Protein AF-A0A9N9HSV4-F1 (afdb_monomer)

Structure (mmCIF, N/CA/C/O backbone):
data_AF-A0A9N9HSV4-F1
#
_entry.id   AF-A0A9N9HSV4-F1
#
loop_
_atom_site.group_PDB
_atom_site.id
_atom_site.type_symbol
_atom_site.label_atom_id
_atom_site.label_alt_id
_atom_site.label_comp_id
_atom_site.label_asym_id
_atom_site.label_entity_id
_atom_site.label_seq_id
_atom_site.pdbx_PDB_ins_code
_atom_site.Cartn_x
_atom_site.Cartn_y
_atom_site.Cartn_z
_atom_site.occupancy
_atom_site.B_iso_or_equiv
_atom_site.auth_seq_id
_atom_site.auth_comp_id
_atom_site.auth_asym_id
_atom_site.auth_atom_id
_atom_site.pdbx_PDB_model_num
ATOM 1 N N . ASN A 1 1 ? 30.255 -18.598 -38.581 1.00 36.28 1 ASN A N 1
ATOM 2 C CA . ASN A 1 1 ? 29.511 -19.872 -38.650 1.00 36.28 1 ASN A CA 1
ATOM 3 C C . ASN A 1 1 ? 29.080 -20.281 -37.258 1.00 36.28 1 ASN A C 1
ATOM 5 O O . ASN A 1 1 ? 29.878 -20.887 -36.567 1.00 36.28 1 ASN A O 1
ATOM 9 N N . LEU A 1 2 ? 27.873 -19.887 -36.845 1.00 27.73 2 LEU A N 1
ATOM 10 C CA . LEU A 1 2 ? 27.125 -20.436 -35.705 1.00 27.73 2 LEU A CA 1
ATOM 11 C C . LEU A 1 2 ? 25.694 -19.880 -35.814 1.00 27.73 2 LEU A C 1
ATOM 13 O O . LEU A 1 2 ? 25.346 -18.875 -35.204 1.00 27.73 2 LEU A O 1
ATOM 17 N N . ALA A 1 3 ? 24.902 -20.487 -36.699 1.00 29.27 3 ALA A N 1
ATOM 18 C CA . ALA A 1 3 ? 23.469 -20.244 -36.802 1.00 29.27 3 ALA A CA 1
ATOM 19 C C . ALA A 1 3 ? 22.765 -21.139 -35.774 1.00 29.27 3 ALA A C 1
ATOM 21 O O . ALA A 1 3 ? 22.796 -22.364 -35.896 1.00 29.27 3 ALA A O 1
ATOM 22 N N . ILE A 1 4 ? 22.164 -20.542 -34.744 1.00 35.28 4 ILE A N 1
ATOM 23 C CA . ILE A 1 4 ? 21.313 -21.263 -33.792 1.00 35.28 4 ILE A CA 1
ATOM 24 C C . ILE A 1 4 ? 19.879 -21.184 -34.316 1.00 35.28 4 ILE A C 1
ATOM 26 O O . ILE A 1 4 ? 19.276 -20.118 -34.392 1.00 35.28 4 ILE A O 1
ATOM 30 N N . LYS A 1 5 ? 19.367 -22.344 -34.726 1.00 31.30 5 LYS A N 1
ATOM 31 C CA . LYS A 1 5 ? 18.050 -22.556 -35.327 1.00 31.30 5 LYS A CA 1
ATOM 32 C C . LYS A 1 5 ? 17.023 -22.730 -34.201 1.00 31.30 5 LYS A C 1
ATOM 34 O O . LYS A 1 5 ? 16.968 -23.795 -33.596 1.00 31.30 5 LYS A O 1
ATOM 39 N N . PHE A 1 6 ? 16.220 -21.708 -33.906 1.00 29.73 6 PHE A N 1
ATOM 40 C CA . PHE A 1 6 ? 15.050 -21.852 -33.030 1.00 29.73 6 PHE A CA 1
ATOM 41 C C . PHE A 1 6 ? 13.797 -22.069 -33.882 1.00 29.73 6 PHE A C 1
ATOM 43 O O . PHE A 1 6 ? 13.457 -21.239 -34.720 1.00 29.73 6 PHE A O 1
ATOM 50 N N . LYS A 1 7 ? 13.119 -23.203 -33.677 1.00 29.72 7 LYS A N 1
ATOM 51 C CA . LYS A 1 7 ? 11.828 -23.532 -34.296 1.00 29.72 7 LYS A CA 1
ATOM 52 C C . LYS A 1 7 ? 10.741 -23.340 -33.236 1.00 29.72 7 LYS A C 1
ATOM 54 O O . LYS A 1 7 ? 10.729 -24.071 -32.250 1.00 29.72 7 LYS A O 1
ATOM 59 N N . LEU A 1 8 ? 9.870 -22.347 -33.412 1.00 32.31 8 LEU A N 1
ATOM 60 C CA . LEU A 1 8 ? 8.668 -22.176 -32.587 1.00 32.31 8 LEU A CA 1
ATOM 61 C C . LEU A 1 8 ? 7.541 -23.088 -33.114 1.00 32.31 8 LEU A C 1
ATOM 63 O O . LEU A 1 8 ? 7.430 -23.233 -34.334 1.00 32.31 8 LEU A O 1
ATOM 67 N N . PRO A 1 9 ? 6.705 -23.695 -32.248 1.00 34.84 9 PRO A N 1
ATOM 68 C CA . PRO A 1 9 ? 5.622 -24.574 -32.666 1.00 34.84 9 PRO A CA 1
ATOM 69 C C . PRO A 1 9 ? 4.270 -23.880 -32.477 1.00 34.84 9 PRO A C 1
ATOM 71 O O . PRO A 1 9 ? 3.672 -24.024 -31.422 1.00 34.84 9 PRO A O 1
ATOM 74 N N . PHE A 1 10 ? 3.772 -23.142 -33.467 1.00 33.44 10 PHE A N 1
ATOM 75 C CA . PHE A 1 10 ? 2.358 -22.748 -33.489 1.00 33.44 10 PHE A CA 1
ATOM 76 C C . PHE A 1 10 ? 1.866 -22.650 -34.933 1.00 33.44 10 PHE A C 1
ATOM 78 O O . PHE A 1 10 ? 2.214 -21.725 -35.662 1.00 33.44 10 PHE A O 1
ATOM 85 N N . GLU A 1 11 ? 1.069 -23.638 -35.341 1.00 35.41 11 GLU A N 1
ATOM 86 C CA . GLU A 1 11 ? 0.220 -23.558 -36.527 1.00 35.41 11 GLU A CA 1
ATOM 87 C C . GLU A 1 11 ? -0.947 -22.616 -36.208 1.00 35.41 11 GLU A C 1
ATOM 89 O O . GLU A 1 11 ? -1.765 -22.905 -35.334 1.00 35.41 11 GLU A O 1
ATOM 94 N N . ILE A 1 12 ? -1.018 -21.477 -36.897 1.00 34.75 12 ILE A N 1
ATOM 95 C CA . ILE A 1 12 ? -2.226 -20.651 -36.937 1.00 34.75 12 ILE A CA 1
ATOM 96 C C . ILE A 1 12 ? -2.855 -20.881 -38.306 1.00 34.75 12 ILE A C 1
ATOM 98 O O . ILE A 1 12 ? -2.276 -20.555 -39.339 1.00 34.75 12 ILE A O 1
ATOM 102 N N . SER A 1 13 ? -4.032 -21.500 -38.277 1.00 29.88 13 SER A N 1
ATOM 103 C CA . SER A 1 13 ? -4.898 -21.757 -39.421 1.00 29.88 13 SER A CA 1
ATOM 104 C C . SER A 1 13 ? -5.264 -20.438 -40.111 1.00 29.88 13 SER A C 1
ATOM 106 O O . SER A 1 13 ? -5.863 -19.551 -39.503 1.00 29.88 13 SER A O 1
ATOM 108 N N . THR A 1 14 ? -4.870 -20.301 -41.375 1.00 31.25 14 THR A N 1
ATOM 109 C CA . THR A 1 14 ? -5.247 -19.192 -42.254 1.00 31.25 14 THR A CA 1
ATOM 110 C C . THR A 1 14 ? -6.576 -19.514 -42.927 1.00 31.25 14 THR A C 1
ATOM 112 O O . THR A 1 14 ? -6.616 -20.391 -43.788 1.00 31.25 14 THR A O 1
ATOM 115 N N . ASN A 1 15 ? -7.635 -18.784 -42.577 1.00 29.52 15 ASN A N 1
ATOM 116 C CA . ASN A 1 15 ? -8.815 -18.674 -43.427 1.00 29.52 15 ASN A CA 1
ATOM 117 C C . ASN A 1 15 ? -8.926 -17.251 -43.983 1.00 29.52 15 ASN A C 1
ATOM 119 O O . ASN A 1 15 ? -9.013 -16.286 -43.226 1.00 29.52 15 ASN A O 1
ATOM 123 N N . ASP A 1 16 ? -8.986 -17.231 -45.313 1.00 31.11 16 ASP A N 1
ATOM 124 C CA . ASP A 1 16 ? -9.652 -16.281 -46.203 1.00 31.11 16 ASP A CA 1
ATOM 125 C C . ASP A 1 16 ? -9.020 -14.903 -46.441 1.00 31.11 16 ASP A C 1
ATOM 127 O O . ASP A 1 16 ? -9.210 -13.978 -45.662 1.00 31.11 16 ASP A O 1
ATOM 131 N N . PHE A 1 17 ? -8.326 -14.779 -47.580 1.00 30.55 17 PHE A N 1
ATOM 132 C CA . PHE A 1 17 ? -8.530 -13.726 -48.588 1.00 30.55 17 PHE A CA 1
ATOM 133 C C . PHE A 1 17 ? -7.888 -14.185 -49.919 1.00 30.55 17 PHE A C 1
ATOM 135 O O . PHE A 1 17 ? -6.664 -14.283 -50.012 1.00 30.55 17 PHE A O 1
ATOM 142 N N . GLY A 1 18 ? -8.717 -14.494 -50.928 1.00 30.80 18 GLY A N 1
ATOM 143 C CA . GLY A 1 18 ? -8.326 -14.506 -52.352 1.00 30.80 18 GLY A CA 1
ATOM 144 C C . GLY A 1 18 ? -8.021 -13.078 -52.839 1.00 30.80 18 GLY A C 1
ATOM 145 O O . GLY A 1 18 ? -8.347 -12.114 -52.150 1.00 30.80 18 GLY A O 1
ATOM 146 N N . ASP A 1 19 ? -7.374 -12.817 -53.972 1.00 30.31 19 ASP A N 1
ATOM 147 C CA . ASP A 1 19 ? -7.111 -13.610 -55.172 1.00 30.31 19 ASP A CA 1
ATOM 148 C C . ASP A 1 19 ? -5.841 -13.088 -55.887 1.00 30.31 19 ASP A C 1
ATOM 150 O O . ASP A 1 19 ? -5.345 -11.999 -55.600 1.00 30.31 19 ASP A O 1
ATOM 154 N N . GLU A 1 20 ? -5.432 -13.868 -56.891 1.00 32.81 20 GLU A N 1
ATOM 155 C CA . GLU A 1 20 ? -4.638 -13.545 -58.091 1.00 32.81 20 GLU A CA 1
ATOM 156 C C . GLU A 1 20 ? -3.172 -14.017 -58.158 1.00 32.81 20 GLU A C 1
ATOM 158 O O . GLU A 1 20 ? -2.238 -13.505 -57.542 1.00 32.81 20 GLU A O 1
ATOM 163 N N . GLU A 1 21 ? -3.020 -15.041 -59.007 1.00 36.41 21 GLU A N 1
ATOM 164 C CA . GLU A 1 21 ? -1.808 -15.707 -59.458 1.00 36.41 21 GLU A CA 1
ATOM 165 C C . GLU A 1 21 ? -0.838 -14.774 -60.196 1.00 36.41 21 GLU A C 1
ATOM 167 O O . GLU A 1 21 ? -1.183 -14.121 -61.180 1.00 36.41 21 GLU A O 1
ATOM 172 N N . SER A 1 22 ? 0.447 -14.907 -59.872 1.00 33.50 22 SER A N 1
ATOM 173 C CA . SER A 1 22 ? 1.490 -14.853 -60.895 1.00 33.50 22 SER A CA 1
ATOM 174 C C . SER A 1 22 ? 2.563 -15.900 -60.593 1.00 33.50 22 SER A C 1
ATOM 176 O O . SER A 1 22 ? 3.349 -15.759 -59.658 1.00 33.50 22 SER A O 1
ATOM 178 N N . ASN A 1 23 ? 2.561 -16.969 -61.392 1.00 39.34 23 ASN A N 1
ATOM 179 C CA . ASN A 1 23 ? 3.499 -18.089 -61.347 1.00 39.34 23 ASN A CA 1
ATOM 180 C C . ASN A 1 23 ? 4.927 -17.669 -61.754 1.00 39.34 23 ASN A C 1
ATOM 182 O O . ASN A 1 23 ? 5.161 -17.280 -62.900 1.00 39.34 23 ASN A O 1
ATOM 186 N N . GLN A 1 24 ? 5.897 -17.848 -60.851 1.00 35.59 24 GLN A N 1
ATOM 187 C CA . GLN A 1 24 ? 7.339 -17.948 -61.135 1.00 35.59 24 GLN A CA 1
ATOM 188 C C . GLN A 1 24 ? 7.933 -19.064 -60.244 1.00 35.59 24 GLN A C 1
ATOM 190 O O . GLN A 1 24 ? 7.427 -19.299 -59.147 1.00 35.59 24 GLN A O 1
ATOM 195 N N . PRO A 1 25 ? 8.943 -19.812 -60.723 1.00 36.28 25 PRO A N 1
ATOM 196 C CA . PRO A 1 25 ? 9.223 -21.170 -60.265 1.00 36.28 25 PRO A CA 1
ATOM 197 C C . PRO A 1 25 ? 9.795 -21.232 -58.844 1.00 36.28 25 PRO A C 1
ATOM 199 O O . PRO A 1 25 ? 10.694 -20.478 -58.474 1.00 36.28 25 PRO A O 1
ATOM 202 N N . LEU A 1 26 ? 9.277 -22.206 -58.092 1.00 43.38 26 LEU A N 1
ATOM 203 C CA . LEU A 1 26 ? 9.690 -22.630 -56.758 1.00 43.38 26 LEU A CA 1
ATOM 204 C C . LEU A 1 26 ? 11.170 -23.071 -56.775 1.00 43.38 26 LEU A C 1
ATOM 206 O O . LEU A 1 26 ? 11.484 -24.233 -57.026 1.00 43.38 26 LEU A O 1
ATOM 210 N N . ASN A 1 27 ? 12.095 -22.142 -56.531 1.00 40.47 27 ASN A N 1
ATOM 211 C CA . ASN A 1 27 ? 13.480 -22.482 -56.223 1.00 40.47 27 ASN A CA 1
ATOM 212 C C . ASN A 1 27 ? 13.593 -22.762 -54.724 1.00 40.47 27 ASN A C 1
ATOM 214 O O . ASN A 1 27 ? 13.460 -21.880 -53.881 1.00 40.47 27 ASN A O 1
ATOM 218 N N . SER A 1 28 ? 13.827 -24.034 -54.428 1.00 48.16 28 SER A N 1
ATOM 219 C CA . SER A 1 28 ? 14.031 -24.620 -53.113 1.00 48.16 28 SER A CA 1
ATOM 220 C C . SER A 1 28 ? 15.205 -23.981 -52.364 1.00 48.16 28 SER A C 1
ATOM 222 O O . SER A 1 28 ? 16.353 -24.363 -52.585 1.00 48.16 28 SER A O 1
ATOM 224 N N . SER A 1 29 ? 14.885 -23.069 -51.452 1.00 44.41 29 SER A N 1
ATOM 225 C CA . SER A 1 29 ? 15.657 -22.740 -50.251 1.00 44.41 29 SER A CA 1
ATOM 226 C C . SER A 1 29 ? 14.685 -22.105 -49.257 1.00 44.41 29 SER A C 1
ATOM 228 O O . SER A 1 29 ? 14.631 -20.885 -49.138 1.00 44.41 29 SER A O 1
ATOM 230 N N . ASP A 1 30 ? 13.884 -22.931 -48.573 1.00 46.97 30 ASP A N 1
ATOM 231 C CA . ASP A 1 30 ? 13.048 -22.515 -47.435 1.00 46.97 30 ASP A CA 1
AT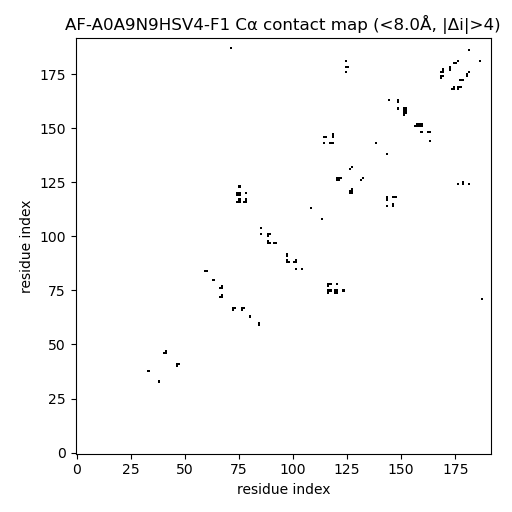OM 232 C C . ASP A 1 30 ? 13.939 -22.137 -46.241 1.00 46.97 30 ASP A C 1
ATOM 234 O O . ASP A 1 30 ? 14.000 -22.801 -45.201 1.00 46.97 30 ASP A O 1
ATOM 238 N N . GLU A 1 31 ? 14.687 -21.055 -46.390 1.00 58.09 31 GLU A N 1
ATOM 239 C CA . GLU A 1 31 ? 15.157 -20.295 -45.255 1.00 58.09 31 GLU A CA 1
ATOM 240 C C . GLU A 1 31 ? 13.996 -19.392 -44.846 1.00 58.09 31 GLU A C 1
ATOM 242 O O . GLU A 1 31 ? 13.671 -18.413 -45.514 1.00 58.09 31 GLU A O 1
ATOM 247 N N . LEU A 1 32 ? 13.331 -19.776 -43.753 1.00 61.22 32 LEU A N 1
ATOM 248 C CA . LEU A 1 32 ? 12.367 -18.950 -43.027 1.00 61.22 32 LEU A CA 1
ATOM 249 C C . LEU A 1 32 ? 13.073 -17.678 -42.540 1.00 61.22 32 LEU A C 1
ATOM 251 O O . LEU A 1 32 ? 13.504 -17.580 -41.389 1.00 61.22 32 LEU A O 1
ATOM 255 N N . TYR A 1 33 ? 13.241 -16.715 -43.437 1.00 63.41 33 TYR A N 1
ATOM 256 C CA . TYR A 1 33 ? 13.749 -15.403 -43.097 1.00 63.41 33 TYR A CA 1
ATOM 257 C C . TYR A 1 33 ? 12.640 -14.628 -42.400 1.00 63.41 33 TYR A C 1
ATOM 259 O O . TYR A 1 33 ? 11.528 -14.495 -42.912 1.00 63.4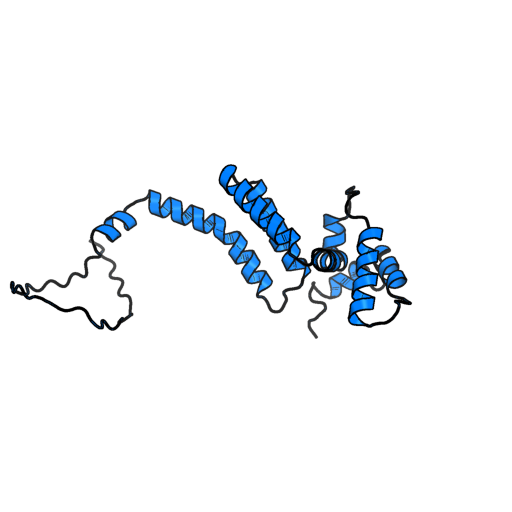1 33 TYR A O 1
ATOM 267 N N . LEU A 1 34 ? 12.953 -14.106 -41.214 1.00 69.12 34 LEU A N 1
ATOM 268 C CA . LEU A 1 34 ? 12.090 -13.128 -40.572 1.00 69.12 34 LEU A CA 1
ATOM 269 C C . LEU A 1 34 ? 11.870 -11.946 -41.534 1.00 69.12 34 LEU A C 1
ATOM 271 O O . LEU A 1 34 ? 12.834 -11.498 -42.168 1.00 69.12 34 LEU A O 1
ATOM 275 N N . PRO A 1 35 ? 10.631 -11.427 -41.639 1.00 83.31 35 PRO A N 1
ATOM 276 C CA . PRO A 1 35 ? 10.332 -10.241 -42.432 1.00 83.31 35 PRO A CA 1
ATOM 277 C C . PRO A 1 35 ? 11.345 -9.126 -42.155 1.00 83.31 35 PRO A C 1
ATOM 279 O O . PRO A 1 35 ? 11.607 -8.819 -40.992 1.00 83.31 35 PRO A O 1
ATOM 282 N N . GLN A 1 36 ? 11.890 -8.501 -43.207 1.00 74.25 36 GLN A N 1
ATOM 283 C CA . GLN A 1 36 ? 12.980 -7.510 -43.108 1.00 74.25 36 GLN A CA 1
ATOM 284 C C . GLN A 1 36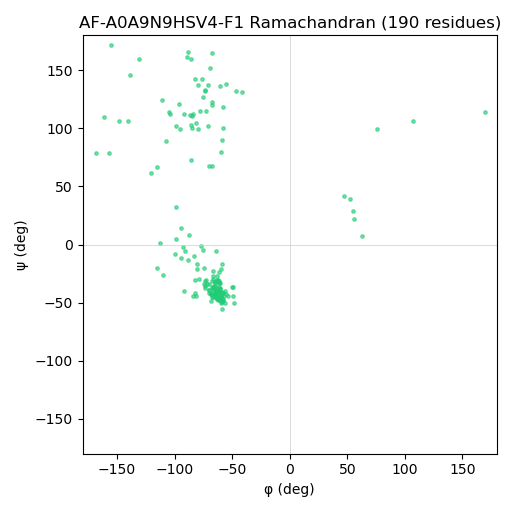 ? 12.720 -6.417 -42.063 1.00 74.25 36 GLN A C 1
ATOM 286 O O . GLN A 1 36 ? 13.637 -6.011 -41.354 1.00 74.25 36 GLN A O 1
ATOM 291 N N . LEU A 1 37 ? 11.465 -5.983 -41.924 1.00 76.62 37 LEU A N 1
ATOM 292 C CA . LEU A 1 37 ? 11.043 -5.008 -40.921 1.00 76.62 37 LEU A CA 1
ATOM 293 C C . LEU A 1 37 ? 11.321 -5.483 -39.482 1.00 76.62 37 LEU A C 1
ATOM 295 O O . LEU A 1 37 ? 11.826 -4.720 -38.662 1.00 76.62 37 LEU A O 1
ATOM 299 N N . ILE A 1 38 ? 11.033 -6.751 -39.177 1.00 80.69 38 ILE A N 1
ATOM 300 C CA . ILE A 1 38 ? 11.258 -7.331 -37.848 1.00 80.69 38 ILE A CA 1
ATOM 301 C C . ILE A 1 38 ? 12.758 -7.482 -37.597 1.00 80.69 38 ILE A C 1
ATOM 303 O O . ILE A 1 38 ? 13.233 -7.178 -36.507 1.00 80.69 38 ILE A O 1
ATOM 307 N N . THR A 1 39 ? 13.526 -7.869 -38.613 1.00 78.50 39 THR A N 1
ATOM 308 C CA . THR A 1 39 ? 14.986 -7.986 -38.517 1.00 78.50 39 THR A CA 1
ATOM 309 C C . THR A 1 39 ? 15.639 -6.637 -38.201 1.00 78.50 39 THR A C 1
ATOM 311 O O . THR A 1 39 ? 16.528 -6.574 -37.357 1.00 78.50 39 THR A O 1
ATOM 314 N N . VAL A 1 40 ? 15.156 -5.543 -38.800 1.00 82.25 40 VAL A N 1
ATOM 315 C CA . VAL A 1 40 ? 15.622 -4.175 -38.501 1.00 82.25 40 VAL A CA 1
ATOM 316 C C . VAL A 1 40 ? 15.300 -3.767 -37.059 1.00 82.25 40 VAL A C 1
ATOM 318 O O . VAL A 1 40 ? 16.149 -3.178 -36.393 1.00 82.25 40 VAL A O 1
ATOM 321 N N . ILE A 1 41 ? 14.114 -4.109 -36.548 1.00 81.88 41 ILE A N 1
ATOM 322 C CA . ILE A 1 41 ? 13.727 -3.828 -35.154 1.00 81.88 41 ILE A CA 1
ATOM 323 C C . ILE A 1 41 ? 14.585 -4.639 -34.173 1.00 81.88 41 ILE A C 1
ATOM 325 O O . ILE A 1 41 ? 15.090 -4.086 -33.200 1.00 81.88 41 ILE A O 1
ATOM 329 N N . LEU A 1 42 ? 14.798 -5.931 -34.440 1.00 83.38 42 LEU A N 1
ATOM 330 C CA . LEU A 1 42 ? 15.586 -6.814 -33.573 1.00 83.38 42 LEU A CA 1
ATOM 331 C C . LEU A 1 42 ? 17.071 -6.436 -33.528 1.00 83.38 42 LEU A C 1
ATOM 333 O O . LEU A 1 42 ? 17.724 -6.659 -32.510 1.00 83.38 42 LEU A O 1
ATOM 337 N N . LEU A 1 43 ? 17.605 -5.863 -34.607 1.00 86.19 43 LEU A N 1
ATOM 338 C CA . LEU A 1 43 ? 18.980 -5.362 -34.662 1.00 86.19 43 LEU A CA 1
ATOM 339 C C . LEU A 1 43 ? 19.128 -3.953 -34.066 1.00 86.19 43 LEU A C 1
ATOM 341 O O . LEU A 1 43 ? 20.252 -3.490 -33.872 1.00 86.19 43 LEU A O 1
ATOM 345 N N . ASN A 1 44 ? 18.025 -3.266 -33.757 1.00 90.44 44 ASN A N 1
ATOM 346 C CA . ASN A 1 44 ? 18.057 -1.939 -33.160 1.00 90.44 44 ASN A CA 1
ATOM 347 C C . ASN A 1 44 ? 18.366 -2.031 -31.655 1.00 90.44 44 ASN A C 1
ATOM 349 O O . ASN A 1 44 ? 17.577 -2.536 -30.858 1.00 90.44 44 ASN A O 1
ATOM 353 N N . HIS A 1 45 ? 19.516 -1.499 -31.247 1.00 88.88 45 HIS A N 1
ATOM 354 C CA . HIS A 1 45 ? 19.926 -1.478 -29.843 1.00 88.88 45 HIS A CA 1
ATOM 355 C C . HIS A 1 45 ? 19.016 -0.596 -28.964 1.00 88.88 45 HIS A C 1
ATOM 357 O O . HIS A 1 45 ? 18.721 -0.960 -27.824 1.00 88.88 45 HIS A O 1
ATOM 363 N N . ASP A 1 46 ? 18.519 0.526 -29.489 1.00 90.94 46 ASP A N 1
ATOM 364 C CA . ASP A 1 46 ? 17.641 1.440 -28.747 1.00 90.94 46 ASP A CA 1
ATOM 365 C C . ASP A 1 46 ? 16.280 0.804 -28.453 1.00 90.94 46 ASP A C 1
ATOM 367 O O . ASP A 1 46 ? 15.686 1.052 -27.403 1.00 90.94 46 ASP A O 1
ATOM 371 N N . PHE A 1 47 ? 15.806 -0.077 -29.340 1.00 89.12 47 PHE A N 1
ATOM 372 C CA . PHE A 1 47 ? 14.603 -0.873 -29.098 1.00 89.12 47 PHE A CA 1
ATOM 373 C C . PHE A 1 47 ? 14.758 -1.745 -27.843 1.00 89.12 47 PHE A C 1
ATOM 375 O O . PHE A 1 47 ? 13.914 -1.699 -26.946 1.00 89.12 47 PHE A O 1
ATOM 382 N N . TRP A 1 48 ? 15.870 -2.475 -27.724 1.00 91.19 48 TRP A N 1
ATOM 383 C CA . TRP A 1 48 ? 16.141 -3.306 -26.549 1.00 91.19 48 TRP A CA 1
ATOM 384 C C . TRP A 1 48 ? 16.365 -2.484 -25.280 1.00 91.19 48 TRP A C 1
ATOM 386 O O . TRP A 1 48 ? 15.893 -2.875 -24.214 1.00 91.19 48 TRP A O 1
ATOM 396 N N . GLN A 1 49 ? 17.015 -1.321 -25.379 1.00 90.56 49 GLN A N 1
ATOM 397 C CA . GLN A 1 49 ? 17.145 -0.393 -24.251 1.00 90.56 49 GLN A CA 1
ATOM 398 C C . GLN A 1 49 ? 15.775 0.085 -23.754 1.00 90.56 49 GLN A C 1
ATOM 400 O O . GLN A 1 49 ? 15.521 0.094 -22.548 1.00 90.56 49 GLN A O 1
ATOM 405 N N . SER A 1 50 ? 14.863 0.415 -24.670 1.00 89.00 50 SER A N 1
ATOM 406 C CA . SER A 1 50 ? 13.481 0.769 -24.334 1.00 89.00 50 SER A CA 1
ATOM 407 C C . SER A 1 50 ? 12.729 -0.388 -23.668 1.00 89.00 50 SER A C 1
ATOM 409 O O . SER A 1 50 ? 12.046 -0.166 -22.668 1.00 89.00 50 SER A O 1
ATOM 411 N N . ILE A 1 51 ? 12.904 -1.629 -24.142 1.00 90.69 51 ILE A N 1
ATOM 412 C CA . ILE A 1 51 ? 12.329 -2.822 -23.491 1.00 90.69 51 ILE A CA 1
ATOM 413 C C . ILE A 1 51 ? 12.881 -3.004 -22.076 1.00 90.69 51 ILE A C 1
ATOM 415 O O . ILE A 1 51 ? 12.113 -3.258 -21.152 1.00 90.69 51 ILE A O 1
ATOM 419 N N . MET A 1 52 ? 14.190 -2.850 -21.878 1.00 89.62 52 MET A N 1
ATOM 420 C CA . MET A 1 52 ? 14.803 -3.003 -20.555 1.00 89.62 52 MET A CA 1
ATOM 421 C C . MET A 1 52 ? 14.310 -1.939 -19.571 1.00 89.62 52 MET A C 1
ATOM 423 O O . MET A 1 52 ? 14.020 -2.257 -18.415 1.00 89.62 52 MET A O 1
ATOM 427 N N . ARG A 1 53 ? 14.137 -0.695 -20.035 1.00 88.44 53 ARG A N 1
ATOM 428 C CA . ARG A 1 53 ? 13.515 0.377 -19.242 1.00 88.44 53 ARG A CA 1
ATOM 429 C C . ARG A 1 53 ? 12.076 0.024 -18.875 1.00 88.44 53 ARG A C 1
ATOM 431 O O . ARG A 1 53 ? 11.720 0.106 -17.701 1.00 88.44 53 ARG A O 1
ATOM 438 N N . LEU A 1 54 ? 11.280 -0.447 -19.835 1.00 90.31 54 LEU A N 1
ATOM 439 C CA . LEU A 1 54 ? 9.906 -0.879 -19.579 1.00 90.31 54 LEU A CA 1
ATOM 440 C C . LEU A 1 54 ? 9.850 -2.034 -18.571 1.00 90.31 54 LEU A C 1
ATOM 442 O O . LEU A 1 54 ? 9.048 -1.999 -17.643 1.00 90.31 54 LEU A O 1
ATOM 446 N N . HIS A 1 55 ? 10.726 -3.030 -18.708 1.00 90.50 55 HIS A N 1
ATOM 447 C CA . HIS A 1 55 ? 10.826 -4.137 -17.762 1.00 90.50 55 HIS A CA 1
ATOM 448 C C . HIS A 1 55 ? 11.135 -3.638 -16.345 1.00 90.50 55 HIS A C 1
ATOM 450 O O . HIS A 1 55 ? 10.463 -4.038 -15.395 1.00 90.50 55 HIS A O 1
ATOM 456 N N . SER A 1 56 ? 12.103 -2.726 -16.198 1.00 89.00 56 SER A N 1
ATOM 457 C CA . SER A 1 56 ? 12.440 -2.149 -14.890 1.00 89.00 56 SER A CA 1
ATOM 458 C C . SER A 1 56 ? 11.267 -1.391 -14.259 1.00 89.00 56 SER A C 1
ATOM 460 O O . SER A 1 56 ? 11.075 -1.462 -13.048 1.00 89.00 56 SER A O 1
ATOM 462 N N . LEU A 1 57 ? 10.444 -0.742 -15.087 1.00 89.94 57 LEU A N 1
ATOM 463 C CA . LEU A 1 57 ? 9.255 -0.015 -14.658 1.00 89.94 57 LEU A CA 1
ATOM 464 C C . LEU A 1 57 ? 8.111 -0.956 -14.261 1.00 89.94 57 LEU A C 1
ATOM 466 O O . LEU A 1 57 ? 7.382 -0.666 -13.319 1.00 89.94 57 LEU A O 1
ATOM 470 N N . LEU A 1 58 ? 7.959 -2.090 -14.952 1.00 91.00 58 LEU A N 1
ATOM 471 C CA . LEU A 1 58 ? 6.910 -3.080 -14.686 1.00 91.00 58 LEU A CA 1
ATOM 472 C C . LEU A 1 58 ? 7.217 -3.989 -13.494 1.00 91.00 58 LEU A C 1
ATOM 474 O O . LEU A 1 58 ? 6.291 -4.438 -12.822 1.00 91.00 58 LEU A O 1
ATOM 478 N N . LEU A 1 59 ? 8.490 -4.252 -13.207 1.00 90.88 59 LEU A N 1
ATOM 479 C CA . LEU A 1 59 ? 8.917 -5.148 -12.132 1.00 90.88 59 LEU A CA 1
ATOM 480 C C . LEU A 1 59 ? 8.221 -4.892 -10.774 1.00 90.88 59 LEU A C 1
ATOM 482 O O . LEU A 1 59 ? 7.678 -5.844 -10.206 1.00 90.88 59 LEU A O 1
ATOM 486 N N . PRO A 1 60 ? 8.161 -3.653 -10.249 1.00 89.75 60 PRO A N 1
ATOM 487 C CA . PRO A 1 60 ? 7.456 -3.378 -8.996 1.00 89.75 60 PRO A CA 1
ATOM 488 C C . PRO A 1 60 ? 5.941 -3.627 -9.071 1.00 89.75 60 PRO A C 1
ATOM 490 O O . PRO A 1 60 ? 5.351 -4.056 -8.080 1.00 89.75 60 PRO A O 1
ATOM 493 N N . TYR A 1 61 ? 5.309 -3.436 -10.233 1.00 91.44 61 TYR A N 1
ATOM 494 C CA . TYR A 1 61 ? 3.897 -3.786 -10.423 1.00 91.44 61 TYR A CA 1
ATOM 495 C C . TYR A 1 61 ? 3.685 -5.293 -10.401 1.00 91.44 61 TYR A C 1
ATOM 497 O O . TYR A 1 61 ? 2.751 -5.762 -9.760 1.00 91.44 61 TYR A O 1
ATOM 505 N N . CYS A 1 62 ? 4.560 -6.058 -11.053 1.00 91.19 62 CYS A N 1
ATOM 506 C CA . CYS A 1 62 ? 4.514 -7.516 -11.004 1.00 91.19 62 CYS A CA 1
ATOM 507 C C . CYS A 1 62 ? 4.697 -8.025 -9.568 1.00 91.19 62 CYS A C 1
ATOM 509 O O . CYS A 1 62 ? 3.966 -8.912 -9.136 1.00 91.19 62 CYS A O 1
ATOM 511 N N . GLY A 1 63 ? 5.619 -7.430 -8.803 1.00 89.69 63 GLY A N 1
ATOM 512 C CA . GLY A 1 63 ? 5.810 -7.747 -7.386 1.00 89.69 63 GLY A CA 1
ATOM 513 C C . GLY A 1 63 ? 4.559 -7.472 -6.549 1.00 89.69 63 GLY A C 1
ATOM 514 O O . GLY A 1 63 ? 4.127 -8.336 -5.785 1.00 89.69 63 GLY A O 1
ATOM 515 N N . ALA A 1 64 ? 3.936 -6.306 -6.743 1.00 90.94 64 ALA A N 1
ATOM 516 C CA . ALA A 1 64 ? 2.667 -5.966 -6.108 1.00 90.94 64 ALA A CA 1
ATOM 517 C C . ALA A 1 64 ? 1.556 -6.957 -6.488 1.00 90.94 64 ALA A C 1
ATOM 519 O O . ALA A 1 64 ? 0.907 -7.509 -5.607 1.00 90.94 64 ALA A O 1
ATOM 520 N N . LEU A 1 65 ? 1.363 -7.230 -7.780 1.00 91.38 65 LEU A N 1
ATOM 521 C CA . LEU A 1 65 ? 0.334 -8.153 -8.263 1.00 91.38 65 LEU A CA 1
ATOM 522 C C . LEU A 1 65 ? 0.528 -9.564 -7.711 1.00 91.38 65 LEU A C 1
ATOM 524 O O . LEU A 1 65 ? -0.425 -10.128 -7.186 1.00 91.38 65 LEU A O 1
ATOM 528 N N . ASN A 1 66 ? 1.751 -10.095 -7.737 1.00 91.62 66 ASN A N 1
ATOM 529 C CA . ASN A 1 66 ? 2.051 -11.414 -7.180 1.00 91.62 66 ASN A CA 1
ATOM 530 C C . ASN A 1 66 ? 1.710 -11.492 -5.686 1.00 91.62 66 ASN A C 1
ATOM 532 O O . ASN A 1 66 ? 1.143 -12.486 -5.238 1.00 91.62 66 ASN A O 1
ATOM 536 N N . LYS A 1 67 ? 2.016 -10.441 -4.913 1.00 88.00 67 LYS A N 1
ATOM 537 C CA . LYS A 1 67 ? 1.679 -10.387 -3.483 1.00 88.00 67 LYS A CA 1
ATOM 538 C C . LYS A 1 67 ? 0.176 -10.236 -3.241 1.00 88.00 67 LYS A C 1
ATOM 540 O O . LYS A 1 67 ? -0.326 -10.755 -2.256 1.00 88.00 67 LYS A O 1
ATOM 545 N N . LEU A 1 68 ? -0.538 -9.521 -4.107 1.00 89.00 68 LEU A N 1
ATOM 546 C CA . LEU A 1 68 ? -1.986 -9.321 -3.986 1.00 89.00 68 LEU A CA 1
ATOM 547 C C . LEU A 1 68 ? -2.810 -10.506 -4.497 1.00 89.00 68 LEU A C 1
ATOM 549 O O . LEU A 1 68 ? -3.968 -10.642 -4.121 1.00 89.00 68 LEU A O 1
ATOM 553 N N . GLN A 1 69 ? -2.229 -11.343 -5.351 1.00 90.69 69 GLN A N 1
ATOM 554 C CA . GLN A 1 69 ? -2.850 -12.563 -5.863 1.00 90.69 69 GLN A CA 1
ATOM 555 C C . GLN A 1 69 ? -2.552 -13.793 -4.999 1.00 90.69 69 GLN A C 1
ATOM 557 O O . GLN A 1 69 ? -3.096 -14.861 -5.277 1.00 90.69 69 GLN A O 1
ATOM 562 N N . SER A 1 70 ? -1.703 -13.674 -3.973 1.00 88.50 70 SER A N 1
ATOM 563 C CA . SER A 1 70 ? -1.456 -14.784 -3.057 1.00 88.50 70 SER A CA 1
ATOM 564 C C . SER A 1 70 ? -2.683 -15.066 -2.187 1.00 88.50 70 SER A C 1
ATOM 566 O O . SER A 1 70 ? -3.472 -14.182 -1.863 1.00 88.50 70 SER A O 1
ATOM 568 N N . ASP A 1 71 ? -2.821 -16.313 -1.759 1.00 83.75 71 ASP A N 1
ATOM 569 C CA . ASP A 1 71 ? -3.820 -16.763 -0.782 1.00 83.75 71 ASP A CA 1
ATOM 570 C C . ASP A 1 71 ? -3.677 -16.083 0.592 1.00 83.75 71 ASP A C 1
ATOM 572 O O . ASP A 1 71 ? -4.642 -15.942 1.337 1.00 83.75 71 ASP A O 1
ATOM 576 N N . THR A 1 72 ? -2.475 -15.597 0.896 1.00 82.81 72 THR A N 1
ATOM 577 C CA . THR A 1 72 ? -2.131 -14.809 2.090 1.00 82.81 72 THR A CA 1
ATOM 578 C C . THR A 1 72 ? -2.340 -13.294 1.922 1.00 82.81 72 THR A C 1
ATOM 580 O O . THR A 1 72 ? -1.909 -12.501 2.766 1.00 82.81 72 THR A O 1
ATOM 583 N N . ALA A 1 73 ? -2.954 -12.843 0.823 1.00 84.25 73 ALA A N 1
ATOM 584 C CA . ALA A 1 73 ? -3.124 -11.421 0.544 1.00 84.25 73 ALA A CA 1
ATOM 585 C C . ALA A 1 73 ? -4.156 -10.763 1.479 1.00 84.25 73 ALA A C 1
ATOM 587 O O . ALA A 1 73 ? -5.367 -10.834 1.287 1.00 84.25 73 ALA A O 1
ATOM 588 N N . CYS A 1 74 ? -3.656 -10.044 2.479 1.00 85.31 74 CYS A N 1
ATOM 589 C CA . CYS A 1 74 ? -4.459 -9.189 3.353 1.00 85.31 74 CYS A CA 1
ATOM 590 C C . CYS A 1 74 ? -4.679 -7.772 2.794 1.00 85.31 74 CYS A C 1
ATOM 592 O O . CYS A 1 74 ? -3.892 -7.261 1.997 1.00 85.31 74 CYS A O 1
ATOM 594 N N . LEU A 1 75 ? -5.710 -7.084 3.295 1.00 86.00 75 LEU A N 1
ATOM 595 C CA . LEU A 1 75 ? -6.101 -5.751 2.823 1.00 86.00 75 LEU A CA 1
ATOM 596 C C . LEU A 1 75 ? -5.016 -4.674 3.034 1.00 86.00 75 LEU A C 1
ATOM 598 O O . LEU A 1 75 ? -4.862 -3.780 2.203 1.00 86.00 75 LEU A O 1
ATOM 602 N N . TYR A 1 76 ? -4.193 -4.795 4.080 1.00 83.25 76 TYR A N 1
ATOM 603 C CA . TYR A 1 76 ? -3.071 -3.877 4.291 1.00 83.25 76 TYR A CA 1
ATOM 604 C C . TYR A 1 76 ? -1.993 -4.012 3.197 1.00 83.25 76 TYR A C 1
ATOM 606 O O . TYR A 1 76 ? -1.330 -3.022 2.886 1.00 83.25 76 TYR A O 1
ATOM 614 N N . ASN A 1 77 ? -1.848 -5.190 2.564 1.00 85.88 77 ASN A N 1
ATOM 615 C CA . ASN A 1 77 ? -0.924 -5.381 1.440 1.00 85.88 77 ASN A CA 1
ATOM 616 C C . ASN A 1 77 ? -1.354 -4.542 0.230 1.00 85.88 77 ASN A C 1
ATOM 618 O O . ASN A 1 77 ? -0.498 -4.053 -0.501 1.00 85.88 77 ASN A O 1
ATOM 622 N N . VAL A 1 78 ? -2.663 -4.318 0.039 1.00 88.25 78 VAL A N 1
ATOM 623 C CA . VAL A 1 78 ? -3.185 -3.422 -1.011 1.00 88.25 78 VAL A CA 1
ATOM 624 C C . VAL A 1 78 ? -2.693 -2.003 -0.771 1.00 88.25 78 VAL A C 1
ATOM 626 O O . VAL A 1 78 ? -2.186 -1.359 -1.689 1.00 88.25 78 VAL A O 1
ATOM 629 N N . LEU A 1 79 ? -2.791 -1.525 0.472 1.00 86.31 79 LEU A N 1
ATOM 630 C CA . LEU A 1 79 ? -2.330 -0.186 0.820 1.00 86.31 79 LEU A CA 1
ATOM 631 C C . LEU A 1 79 ? -0.806 -0.060 0.701 1.00 86.31 79 LEU A C 1
ATOM 633 O O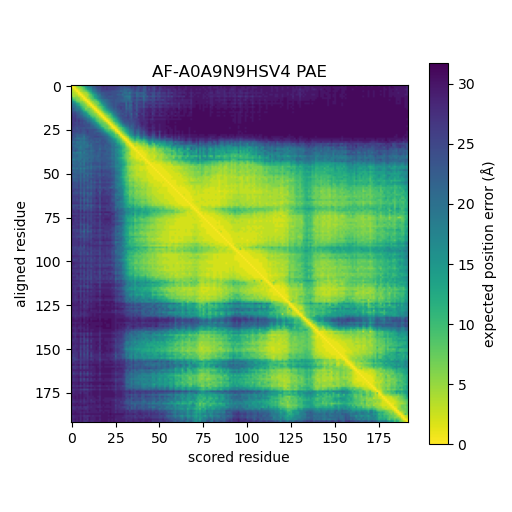 . LEU A 1 79 ? -0.316 0.938 0.176 1.00 86.31 79 LEU A O 1
ATOM 637 N N . GLN A 1 80 ? -0.060 -1.080 1.129 1.00 83.81 80 GLN A N 1
ATOM 638 C CA . GLN A 1 80 ? 1.396 -1.112 1.010 1.00 83.81 80 GLN A CA 1
ATOM 639 C C . GLN A 1 80 ? 1.852 -1.116 -0.455 1.00 83.81 80 GLN A C 1
ATOM 641 O O . GLN A 1 80 ? 2.736 -0.342 -0.818 1.00 83.81 80 GLN A O 1
ATOM 646 N N . ALA A 1 81 ? 1.228 -1.932 -1.309 1.00 89.12 81 ALA A N 1
ATOM 647 C CA . ALA A 1 81 ? 1.495 -1.961 -2.744 1.00 89.12 81 ALA A CA 1
ATOM 648 C C . ALA A 1 81 ? 1.200 -0.604 -3.396 1.00 89.12 81 ALA A C 1
ATOM 650 O O . ALA A 1 81 ? 2.015 -0.085 -4.158 1.00 89.12 81 ALA A O 1
ATOM 651 N N . PHE A 1 82 ? 0.061 0.001 -3.052 1.00 88.50 82 PHE A N 1
ATOM 652 C CA . PHE A 1 82 ? -0.333 1.305 -3.570 1.00 88.50 82 PHE A CA 1
ATOM 653 C C . PHE A 1 82 ? 0.651 2.412 -3.158 1.00 88.50 82 PHE A C 1
ATOM 655 O O . PHE A 1 82 ? 1.108 3.179 -4.005 1.00 88.50 82 PHE A O 1
ATOM 662 N N . GLY A 1 83 ? 1.027 2.463 -1.876 1.00 86.69 83 GLY A N 1
ATOM 663 C CA . GLY A 1 83 ? 2.013 3.417 -1.362 1.00 86.69 83 GLY A CA 1
ATOM 664 C C . GLY A 1 83 ? 3.411 3.207 -1.949 1.00 86.69 83 GLY A C 1
ATOM 665 O O . GLY A 1 83 ? 4.083 4.175 -2.297 1.00 86.69 83 GLY A O 1
ATOM 666 N N . GLY A 1 84 ? 3.831 1.951 -2.127 1.00 86.94 84 GLY A N 1
ATOM 667 C CA . GLY A 1 84 ? 5.103 1.607 -2.762 1.00 86.94 84 GLY A CA 1
ATOM 668 C C . GLY A 1 84 ? 5.170 2.055 -4.223 1.00 86.94 84 GLY A C 1
ATOM 669 O O . GLY A 1 84 ? 6.162 2.656 -4.633 1.00 86.94 84 GLY A O 1
ATOM 670 N N . ILE A 1 85 ? 4.097 1.832 -4.992 1.00 90.75 85 ILE A N 1
ATOM 671 C CA . ILE A 1 85 ? 4.009 2.303 -6.380 1.00 90.75 85 ILE A CA 1
ATOM 672 C C . ILE A 1 85 ? 4.022 3.832 -6.432 1.00 90.75 85 ILE A C 1
ATOM 674 O O . ILE A 1 85 ? 4.724 4.403 -7.260 1.00 90.75 85 ILE A O 1
ATOM 678 N N . LEU A 1 86 ? 3.286 4.506 -5.544 1.00 89.50 86 LEU A N 1
ATOM 679 C CA . LEU A 1 86 ? 3.277 5.968 -5.490 1.00 89.50 86 LEU A CA 1
ATOM 680 C C . LEU A 1 86 ? 4.685 6.531 -5.251 1.00 89.50 86 LEU A C 1
ATOM 682 O O . LEU A 1 86 ? 5.128 7.393 -6.005 1.00 89.50 86 LEU A O 1
ATOM 686 N N . ARG A 1 87 ? 5.404 5.992 -4.260 1.00 88.25 87 ARG A N 1
ATOM 687 C CA . ARG A 1 87 ? 6.768 6.417 -3.919 1.00 88.25 87 ARG A CA 1
ATOM 688 C C . ARG A 1 87 ? 7.753 6.204 -5.069 1.00 88.25 87 ARG A C 1
ATOM 690 O O . ARG A 1 87 ? 8.572 7.071 -5.343 1.00 88.25 87 ARG A O 1
ATOM 697 N N . MET A 1 88 ? 7.644 5.076 -5.770 1.00 91.19 88 MET A N 1
ATOM 698 C CA . MET A 1 88 ? 8.450 4.808 -6.964 1.00 91.19 88 MET A CA 1
ATOM 699 C C . MET A 1 88 ? 8.297 5.917 -8.014 1.00 91.19 88 MET A C 1
ATOM 701 O O . MET A 1 88 ? 9.288 6.342 -8.601 1.00 91.19 88 MET A O 1
ATOM 705 N N . TRP A 1 89 ? 7.071 6.399 -8.244 1.00 91.88 89 TRP A N 1
ATOM 706 C CA . TRP A 1 89 ? 6.827 7.486 -9.193 1.00 91.88 89 TRP A CA 1
ATOM 707 C C . TRP A 1 89 ? 7.274 8.848 -8.680 1.00 91.88 89 TRP A C 1
ATOM 709 O O . TRP A 1 89 ? 7.688 9.675 -9.484 1.00 91.88 89 TRP A O 1
ATOM 719 N N . GLU A 1 90 ? 7.220 9.095 -7.372 1.00 89.38 90 GLU A N 1
ATOM 720 C CA . GLU A 1 90 ? 7.762 10.327 -6.782 1.00 89.38 90 GLU A CA 1
ATOM 721 C C . GLU A 1 90 ? 9.281 10.445 -6.987 1.00 89.38 90 GLU A C 1
ATOM 723 O O . GLU A 1 90 ? 9.797 11.551 -7.132 1.00 89.38 90 GLU A O 1
ATOM 728 N N . GLU A 1 91 ? 9.982 9.311 -7.046 1.00 89.62 91 GLU A N 1
ATOM 729 C CA . GLU A 1 91 ? 11.430 9.222 -7.267 1.00 89.62 91 GLU A CA 1
ATOM 730 C C . GLU A 1 91 ? 11.803 9.057 -8.763 1.00 89.62 91 GLU A C 1
ATOM 732 O O . GLU A 1 91 ? 12.987 9.004 -9.106 1.00 89.62 91 GLU A O 1
ATOM 737 N N . TYR A 1 92 ? 10.820 8.978 -9.671 1.00 90.19 92 TYR A N 1
ATOM 738 C CA . TYR A 1 92 ? 11.055 8.715 -11.094 1.00 90.19 92 TYR A CA 1
ATOM 739 C C . TYR A 1 92 ? 11.584 9.948 -11.841 1.00 90.19 92 TYR A C 1
ATOM 741 O O . TYR A 1 92 ? 11.164 11.078 -11.603 1.00 90.19 92 TYR A O 1
ATOM 749 N N . SER A 1 93 ? 12.509 9.727 -12.780 1.00 87.38 93 SER A N 1
ATOM 750 C CA . SER A 1 93 ? 13.253 10.803 -13.449 1.00 87.38 93 SER A CA 1
ATOM 751 C C . SER A 1 93 ? 12.435 11.612 -14.462 1.00 87.38 93 SER A C 1
ATOM 753 O O . SER A 1 93 ? 12.709 12.796 -14.652 1.00 87.38 93 SER A O 1
ATOM 755 N N . ASP A 1 94 ? 11.445 11.000 -15.116 1.00 89.94 94 ASP A N 1
ATOM 756 C CA . ASP A 1 94 ? 10.536 11.694 -16.035 1.00 89.94 94 ASP A CA 1
ATOM 757 C C . ASP A 1 94 ? 9.383 12.327 -15.249 1.00 89.94 94 ASP A C 1
ATOM 759 O O . ASP A 1 94 ? 8.426 11.651 -14.861 1.00 89.94 94 ASP A O 1
ATOM 763 N N . TYR A 1 95 ? 9.496 13.633 -15.006 1.00 90.50 95 TYR A N 1
ATOM 764 C CA . TYR A 1 95 ? 8.534 14.383 -14.208 1.00 90.50 95 TYR A CA 1
ATOM 765 C C . TYR A 1 95 ? 7.132 14.399 -14.826 1.00 90.50 95 TYR A C 1
ATOM 767 O O . TYR A 1 95 ? 6.153 14.223 -14.101 1.00 90.50 95 TYR A O 1
ATOM 775 N N . ASP A 1 96 ? 7.015 14.582 -16.143 1.00 92.38 96 ASP A N 1
ATOM 776 C CA . ASP A 1 96 ? 5.712 14.718 -16.800 1.00 92.38 96 ASP A CA 1
ATOM 777 C C . ASP A 1 96 ? 4.942 13.396 -16.743 1.00 92.38 96 ASP A C 1
ATOM 779 O O . ASP A 1 96 ? 3.764 13.362 -16.360 1.00 92.38 96 ASP A O 1
ATOM 783 N N . LEU A 1 97 ? 5.629 12.288 -17.038 1.00 89.56 97 LEU A N 1
ATOM 784 C CA . LEU A 1 97 ? 5.047 10.956 -16.911 1.00 89.56 97 LEU A CA 1
ATOM 785 C C . LEU A 1 97 ? 4.703 10.638 -15.450 1.00 89.56 97 LEU A C 1
ATOM 787 O O . LEU A 1 97 ? 3.591 10.184 -15.164 1.00 89.56 97 LEU A O 1
ATOM 791 N N . ALA A 1 98 ? 5.622 10.910 -14.520 1.00 91.94 98 ALA A N 1
ATOM 792 C CA . ALA A 1 98 ? 5.413 10.660 -13.099 1.00 91.94 98 ALA A CA 1
ATOM 793 C C . ALA A 1 98 ? 4.201 11.422 -12.556 1.00 91.94 98 ALA A C 1
ATOM 795 O O . ALA A 1 98 ? 3.335 10.822 -11.919 1.00 91.94 98 ALA A O 1
ATOM 796 N N . GLN A 1 99 ? 4.081 12.720 -12.851 1.00 93.75 99 GLN A N 1
ATOM 797 C CA . GLN A 1 99 ? 2.937 13.524 -12.419 1.00 93.75 99 GLN A CA 1
ATOM 798 C C . GLN A 1 99 ? 1.625 13.003 -12.993 1.00 93.75 99 GLN A C 1
ATOM 800 O O . GLN A 1 99 ? 0.629 12.928 -12.268 1.00 93.75 99 GLN A O 1
ATOM 805 N N . HIS A 1 100 ? 1.617 12.601 -14.267 1.00 94.31 100 HIS A N 1
ATOM 806 C CA . HIS A 1 100 ? 0.425 12.033 -14.882 1.00 94.31 100 HIS A CA 1
ATOM 807 C C . HIS A 1 100 ? -0.029 10.757 -14.156 1.00 94.31 100 HIS A C 1
ATOM 809 O O . HIS A 1 100 ? -1.203 10.635 -13.790 1.00 94.31 100 HIS A O 1
ATOM 815 N N . ILE A 1 101 ? 0.894 9.832 -13.885 1.00 91.88 101 ILE A N 1
ATOM 816 C CA . ILE A 1 101 ? 0.572 8.576 -13.199 1.00 91.88 101 ILE A CA 1
ATOM 817 C C . ILE A 1 101 ? 0.188 8.817 -11.736 1.00 91.88 101 ILE A C 1
ATOM 819 O O . ILE A 1 101 ? -0.818 8.277 -11.273 1.00 91.88 101 ILE A O 1
ATOM 823 N N . ILE A 1 102 ? 0.905 9.683 -11.016 1.00 92.50 102 ILE A N 1
ATOM 824 C CA . ILE A 1 102 ? 0.566 10.071 -9.638 1.00 92.50 102 ILE A CA 1
ATOM 825 C C . ILE A 1 102 ? -0.840 10.676 -9.575 1.00 92.50 102 ILE A C 1
ATOM 827 O O . ILE A 1 102 ? -1.606 10.372 -8.656 1.00 92.50 102 ILE A O 1
ATOM 831 N N . LEU A 1 103 ? -1.212 11.515 -10.544 1.00 94.12 103 LEU A N 1
ATOM 832 C CA . LEU A 1 103 ? -2.552 12.091 -10.617 1.00 94.12 103 LEU A CA 1
ATOM 833 C C . LEU A 1 103 ? -3.615 11.002 -10.810 1.00 94.12 103 LEU A C 1
ATOM 835 O O . LEU A 1 103 ? -4.619 11.009 -10.094 1.00 94.12 103 LEU A O 1
ATOM 839 N N . GLN A 1 104 ? -3.385 10.053 -11.722 1.00 92.94 104 GLN A N 1
ATOM 840 C CA . GLN A 1 104 ? -4.280 8.911 -11.935 1.00 92.94 104 GLN A CA 1
ATOM 841 C C . GLN A 1 104 ? -4.419 8.062 -10.666 1.00 92.94 104 GLN A C 1
ATOM 843 O O . GLN A 1 104 ? -5.538 7.747 -10.254 1.00 92.94 104 GLN A O 1
ATOM 848 N N . LEU A 1 105 ? -3.308 7.764 -9.987 1.00 90.25 105 LEU A N 1
ATOM 849 C CA . LEU A 1 105 ? -3.311 7.047 -8.712 1.00 90.25 105 LEU A CA 1
ATOM 850 C C . LEU A 1 105 ? -4.140 7.803 -7.669 1.00 90.25 105 LEU A C 1
ATOM 852 O O . LEU A 1 105 ? -5.056 7.232 -7.082 1.00 90.25 105 LEU A O 1
ATOM 856 N N . LYS A 1 106 ? -3.919 9.109 -7.491 1.00 89.56 106 LYS A N 1
ATOM 857 C CA . LYS A 1 106 ? -4.697 9.935 -6.549 1.00 89.56 106 LYS A CA 1
ATOM 858 C C . LYS A 1 106 ? -6.190 9.965 -6.886 1.00 89.56 106 LYS A C 1
ATOM 860 O O . LYS A 1 106 ? -7.017 9.951 -5.974 1.00 89.56 106 LYS A O 1
ATOM 865 N N . GLN A 1 107 ? -6.556 9.994 -8.167 1.00 92.06 107 GLN A N 1
ATOM 866 C CA . GLN A 1 107 ? -7.957 9.919 -8.588 1.00 92.06 107 GLN A CA 1
ATOM 867 C C . GLN A 1 107 ? -8.577 8.562 -8.248 1.00 92.06 107 GLN A C 1
ATOM 869 O O . GLN A 1 107 ? -9.676 8.523 -7.696 1.00 92.06 107 GLN A O 1
ATOM 874 N N . LYS A 1 108 ? -7.864 7.460 -8.502 1.00 88.88 108 LYS A N 1
ATOM 875 C CA . LYS A 1 108 ? -8.317 6.112 -8.134 1.00 88.88 108 LYS A CA 1
ATOM 876 C C . LYS A 1 108 ? -8.425 5.937 -6.623 1.00 88.88 108 LYS A C 1
ATOM 878 O O . LYS A 1 108 ? -9.440 5.438 -6.152 1.00 88.88 108 LYS A O 1
ATOM 883 N N . TRP A 1 109 ? -7.465 6.457 -5.863 1.00 88.38 109 TRP A N 1
ATOM 884 C CA . TRP A 1 109 ? -7.508 6.470 -4.402 1.00 88.38 109 TRP A CA 1
ATOM 885 C C . TRP A 1 109 ? -8.773 7.148 -3.863 1.00 88.38 109 TRP A C 1
ATOM 887 O O . TRP A 1 109 ? -9.378 6.663 -2.914 1.00 88.38 109 TRP A O 1
ATOM 897 N N . ARG A 1 110 ? -9.224 8.251 -4.477 1.00 87.38 110 ARG A N 1
ATOM 898 C CA . ARG A 1 110 ? -10.477 8.939 -4.100 1.00 87.38 110 ARG A CA 1
ATOM 899 C C . ARG A 1 110 ? -11.742 8.127 -4.376 1.00 87.38 110 ARG A C 1
ATOM 901 O O . ARG A 1 110 ? -12.764 8.409 -3.766 1.00 87.38 110 ARG A O 1
ATOM 908 N N . GLN A 1 111 ? -11.684 7.168 -5.295 1.00 88.12 111 GLN A N 1
ATOM 909 C CA . GLN A 1 111 ? -12.810 6.294 -5.635 1.00 88.12 111 GLN A CA 1
ATOM 910 C C . GLN A 1 111 ? -12.863 5.034 -4.763 1.00 88.12 111 GLN A C 1
ATOM 912 O O . GLN A 1 111 ? -13.855 4.314 -4.802 1.00 88.12 111 GLN A O 1
ATOM 917 N N . TRP A 1 112 ? -11.795 4.732 -4.025 1.00 86.31 112 TRP A N 1
ATOM 918 C CA . TRP A 1 112 ? -11.693 3.526 -3.209 1.00 86.31 112 TRP A CA 1
ATOM 919 C C . TRP A 1 112 ? -12.228 3.744 -1.793 1.00 86.31 112 TRP A C 1
ATOM 921 O O . TRP A 1 112 ? -12.302 4.871 -1.305 1.00 86.31 112 TRP A O 1
ATOM 931 N N . GLU A 1 113 ? -12.542 2.642 -1.109 1.00 84.31 113 GLU A N 1
ATOM 932 C CA . GLU A 1 113 ? -12.892 2.596 0.317 1.00 84.31 113 GLU A CA 1
ATOM 933 C C . GLU A 1 113 ? -11.655 2.897 1.188 1.00 84.31 113 GLU A C 1
ATOM 935 O O . GLU A 1 113 ? -11.128 2.035 1.897 1.00 84.31 113 GLU A O 1
ATOM 940 N N . GLN A 1 114 ? -11.169 4.143 1.123 1.00 83.38 114 GLN A N 1
ATOM 941 C CA . GLN A 1 114 ? -10.022 4.629 1.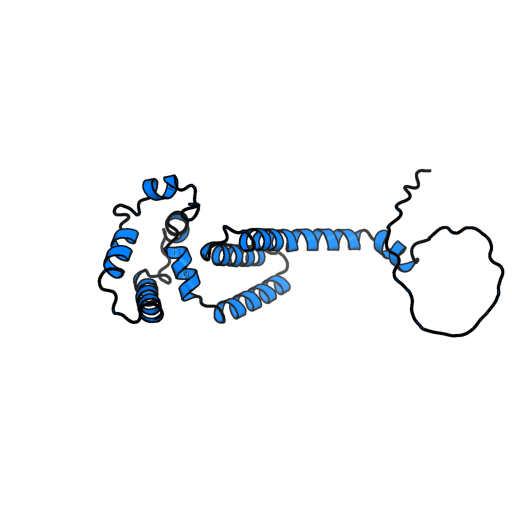899 1.00 83.38 114 GLN A CA 1
ATOM 942 C C . GLN A 1 114 ? -10.142 4.286 3.388 1.00 83.38 114 GLN A C 1
ATOM 944 O O . GLN A 1 114 ? -9.152 3.819 3.954 1.00 83.38 114 GLN A O 1
ATOM 949 N N . PRO A 1 115 ? -11.314 4.457 4.036 1.00 83.00 115 PRO A N 1
ATOM 950 C CA . PRO A 1 115 ? -11.425 4.189 5.461 1.00 83.00 115 PRO A CA 1
ATOM 951 C C . PRO A 1 115 ? -11.184 2.724 5.825 1.00 83.00 115 PRO A C 1
ATOM 953 O O . PRO A 1 115 ? -10.551 2.447 6.840 1.00 83.00 115 PRO A O 1
ATOM 956 N N . LEU A 1 116 ? -11.634 1.788 4.987 1.00 84.38 116 LEU A N 1
ATOM 957 C CA . LEU A 1 116 ? -11.440 0.358 5.208 1.00 84.38 116 LEU A CA 1
ATOM 958 C C . LEU A 1 116 ? -9.971 -0.050 5.029 1.00 84.38 116 LEU A C 1
ATOM 960 O O . LEU A 1 116 ? -9.430 -0.802 5.840 1.00 84.38 116 LEU A O 1
ATOM 964 N N . LEU A 1 117 ? -9.308 0.486 3.999 1.00 83.94 117 LEU A N 1
ATOM 965 C CA . LEU A 1 117 ? -7.879 0.257 3.760 1.00 83.94 117 LEU A CA 1
ATOM 966 C C . LEU A 1 117 ? -7.035 0.797 4.920 1.00 83.94 117 LEU A C 1
ATOM 968 O O . LEU A 1 117 ? -6.200 0.075 5.465 1.00 83.94 117 LEU A O 1
ATOM 972 N N . LEU A 1 118 ? -7.304 2.033 5.348 1.00 80.75 118 LEU A N 1
ATOM 973 C CA . LEU A 1 118 ? -6.636 2.652 6.495 1.00 80.75 118 LEU A CA 1
ATOM 974 C C . LEU A 1 118 ? -6.895 1.878 7.791 1.00 80.75 118 LEU A C 1
ATOM 976 O O . LEU A 1 118 ? -5.984 1.722 8.603 1.00 80.75 118 LEU A O 1
ATOM 980 N N . LEU A 1 119 ? -8.106 1.346 7.970 1.00 80.56 119 LEU A N 1
ATOM 981 C CA . LEU A 1 119 ? -8.431 0.518 9.124 1.00 80.56 119 LEU A CA 1
ATOM 982 C C . LEU A 1 119 ? -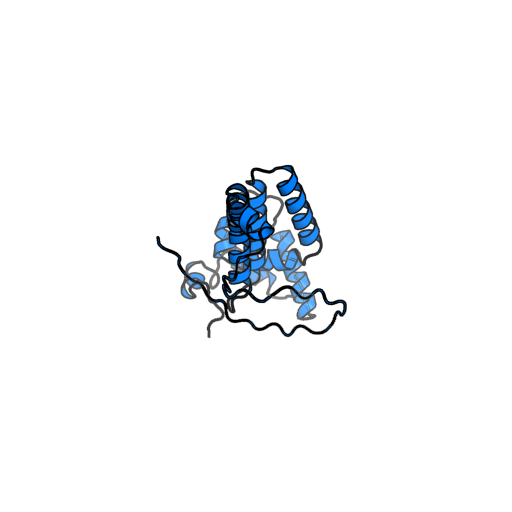7.649 -0.803 9.119 1.00 80.56 119 LEU A C 1
ATOM 984 O O . LEU A 1 119 ? -7.090 -1.176 10.146 1.00 80.56 119 LEU A O 1
ATOM 988 N N . SER A 1 120 ? -7.539 -1.486 7.976 1.00 81.75 120 SER A N 1
ATOM 989 C CA . SER A 1 120 ? -6.737 -2.718 7.891 1.00 81.75 120 SER A CA 1
ATOM 990 C C . SER A 1 120 ? -5.262 -2.495 8.214 1.00 81.75 120 SER A C 1
ATOM 992 O O . SER A 1 120 ? -4.620 -3.347 8.819 1.00 81.75 120 SER A O 1
ATOM 994 N N . PHE A 1 121 ? -4.742 -1.321 7.862 1.00 74.69 121 PHE A N 1
ATOM 995 C CA . PHE A 1 121 ? -3.373 -0.924 8.156 1.00 74.69 121 PHE A CA 1
ATOM 996 C C . PHE A 1 121 ? -3.183 -0.585 9.642 1.00 74.69 121 PHE A C 1
ATOM 998 O O . PHE A 1 121 ? -2.164 -0.945 10.224 1.00 74.69 121 PHE A O 1
ATOM 1005 N N . LEU A 1 122 ? -4.181 0.040 10.284 1.00 74.75 122 LEU A N 1
ATOM 1006 C CA . LEU A 1 122 ? -4.199 0.274 11.735 1.00 74.75 122 LEU A CA 1
ATOM 1007 C C . LEU A 1 122 ? -4.183 -1.044 12.526 1.00 74.75 122 LEU A C 1
ATOM 1009 O O . LEU A 1 122 ? -3.503 -1.149 13.547 1.00 74.75 122 LEU A O 1
ATOM 1013 N N . LEU A 1 123 ? -4.934 -2.040 12.054 1.00 74.25 123 LEU A N 1
ATOM 1014 C CA . LEU A 1 123 ? -5.066 -3.353 12.689 1.00 74.25 123 LEU A CA 1
ATOM 1015 C C . LEU A 1 123 ? -3.840 -4.262 12.482 1.00 74.25 123 LEU A C 1
ATOM 1017 O O . LEU A 1 123 ? -3.785 -5.340 13.065 1.00 74.25 123 LEU A O 1
ATOM 1021 N N . HIS A 1 124 ? -2.845 -3.832 11.699 1.00 73.81 124 HIS A N 1
ATOM 1022 C CA . HIS A 1 124 ? -1.592 -4.558 11.519 1.00 73.81 124 HIS A CA 1
ATOM 1023 C C . HIS A 1 124 ? -0.485 -3.977 12.412 1.00 73.81 124 HIS A C 1
ATOM 1025 O O . HIS A 1 124 ? 0.127 -2.948 12.102 1.00 73.81 124 HIS A O 1
ATOM 1031 N N . LEU A 1 125 ? -0.201 -4.657 13.526 1.00 62.88 125 LEU A N 1
ATOM 1032 C CA . LEU A 1 125 ? 0.602 -4.135 14.638 1.00 62.88 125 LEU A CA 1
ATOM 1033 C C . LEU A 1 125 ? 2.016 -3.687 14.218 1.00 62.88 125 LEU A C 1
ATOM 1035 O O . LEU A 1 125 ? 2.449 -2.590 14.569 1.00 62.88 125 LEU A O 1
ATOM 1039 N N . ASN A 1 126 ? 2.711 -4.483 13.399 1.00 64.56 126 ASN A N 1
ATOM 1040 C CA . ASN A 1 126 ? 4.076 -4.182 12.938 1.00 64.56 126 ASN A CA 1
ATOM 1041 C C . ASN A 1 126 ? 4.138 -2.917 12.051 1.00 64.56 126 ASN A C 1
ATOM 1043 O O . ASN A 1 126 ? 5.075 -2.116 12.084 1.00 64.56 126 ASN A O 1
ATOM 1047 N N . ILE A 1 127 ? 3.070 -2.685 11.292 1.00 60.84 127 ILE A N 1
ATOM 1048 C CA . ILE A 1 127 ? 2.975 -1.582 10.338 1.00 60.84 127 ILE A CA 1
ATOM 1049 C C . ILE A 1 127 ? 2.576 -0.288 11.051 1.00 60.84 127 ILE A C 1
ATOM 1051 O O . ILE A 1 127 ? 3.171 0.763 10.811 1.00 60.84 127 ILE A O 1
ATOM 1055 N N . TYR A 1 128 ? 1.628 -0.367 11.988 1.00 60.44 128 TYR A N 1
ATOM 1056 C CA . TYR A 1 128 ? 1.301 0.747 12.873 1.00 60.44 128 TYR A CA 1
ATOM 1057 C C . TYR A 1 128 ? 2.559 1.270 13.584 1.00 60.44 128 TYR A C 1
ATOM 1059 O O . TYR A 1 128 ? 2.816 2.471 13.614 1.00 60.44 128 TYR A O 1
ATOM 1067 N N . ILE A 1 129 ? 3.408 0.379 14.096 1.00 59.75 129 ILE A N 1
ATOM 1068 C CA . ILE A 1 129 ? 4.609 0.780 14.838 1.00 59.75 129 ILE A CA 1
ATOM 1069 C C . ILE A 1 129 ? 5.636 1.490 13.953 1.00 59.75 129 ILE A C 1
ATOM 1071 O O . ILE A 1 129 ? 6.260 2.450 14.405 1.00 59.75 129 ILE A O 1
ATOM 1075 N N . THR A 1 130 ? 5.803 1.038 12.715 1.00 60.91 130 THR A N 1
ATOM 1076 C CA . THR A 1 130 ? 6.820 1.562 11.795 1.00 60.91 130 THR A CA 1
ATOM 1077 C C . THR A 1 130 ? 6.383 2.841 11.081 1.00 60.91 130 THR A C 1
ATOM 1079 O O . THR A 1 130 ? 7.228 3.692 10.815 1.00 60.91 130 THR A O 1
ATOM 1082 N N . TRP A 1 131 ? 5.084 3.024 10.822 1.00 55.91 131 TRP A N 1
ATOM 1083 C CA . TRP A 1 131 ? 4.575 4.149 10.023 1.00 55.91 131 TRP A CA 1
ATOM 1084 C C . TRP A 1 131 ? 3.791 5.203 10.817 1.00 55.91 131 TRP A C 1
ATOM 1086 O O . TRP A 1 131 ? 3.765 6.361 10.403 1.00 55.91 131 TRP A O 1
ATOM 1096 N N . PHE A 1 132 ? 3.166 4.854 11.951 1.00 57.03 132 PHE A N 1
ATOM 1097 C CA . PHE A 1 132 ? 2.388 5.812 12.760 1.00 57.03 132 PHE A CA 1
ATOM 1098 C C . PHE A 1 132 ? 3.181 6.455 13.905 1.00 57.03 132 PHE A C 1
ATOM 1100 O O . PHE A 1 132 ? 2.737 7.455 14.469 1.00 57.03 132 PHE A O 1
ATOM 1107 N N . ASN A 1 133 ? 4.374 5.954 14.233 1.00 50.41 133 ASN A N 1
ATOM 1108 C CA . ASN A 1 133 ? 5.235 6.586 15.232 1.00 50.41 133 ASN A CA 1
ATOM 1109 C C . ASN A 1 133 ? 6.095 7.691 14.611 1.00 50.41 133 ASN A C 1
ATOM 1111 O O . ASN A 1 133 ? 7.296 7.503 14.454 1.00 50.41 133 ASN A O 1
ATOM 1115 N N . SER A 1 134 ? 5.482 8.829 14.262 1.00 46.28 134 SER A N 1
ATOM 1116 C CA . SER A 1 134 ? 6.017 10.198 14.452 1.00 46.28 134 SER A CA 1
ATOM 1117 C C . SER A 1 134 ? 5.173 11.258 13.712 1.00 46.28 134 SER A C 1
ATOM 1119 O O . SER A 1 134 ? 5.126 11.305 12.490 1.00 46.28 134 SER A O 1
ATOM 1121 N N . ASN A 1 135 ? 4.523 12.140 14.482 1.00 46.94 135 ASN A N 1
ATOM 1122 C CA . ASN A 1 135 ? 4.140 13.521 14.128 1.00 46.94 135 ASN A CA 1
ATOM 1123 C C . ASN A 1 135 ? 3.300 13.816 12.861 1.00 46.94 135 ASN A C 1
ATOM 1125 O O . ASN A 1 135 ? 3.361 14.933 12.355 1.00 46.94 135 ASN A O 1
ATOM 1129 N N . ASN A 1 136 ? 2.448 12.907 12.382 1.00 52.38 136 ASN A N 1
ATOM 1130 C CA . ASN A 1 136 ? 1.450 13.259 11.360 1.00 52.38 136 ASN A CA 1
ATOM 1131 C C . ASN A 1 136 ? 0.089 13.594 11.998 1.00 52.38 136 ASN A C 1
ATOM 1133 O O . ASN A 1 136 ? -0.695 12.701 12.309 1.00 52.38 136 ASN A O 1
ATOM 1137 N N . GLU A 1 137 ? -0.218 14.886 12.156 1.00 50.84 137 GLU A N 1
ATOM 1138 C CA . GLU A 1 137 ? -1.486 15.387 12.734 1.00 50.84 137 GLU A CA 1
ATOM 1139 C C . GLU A 1 137 ? -2.743 14.946 11.951 1.00 50.84 137 GLU A C 1
ATOM 1141 O O . GLU A 1 137 ? -3.845 14.897 12.499 1.00 50.84 137 GLU A O 1
ATOM 1146 N N . ASN A 1 138 ? -2.580 14.570 10.678 1.00 52.75 138 ASN A N 1
ATOM 1147 C CA . ASN A 1 138 ? -3.685 14.278 9.762 1.00 52.75 138 ASN A CA 1
ATOM 1148 C C . ASN A 1 138 ? -4.301 12.875 9.923 1.00 52.75 138 ASN A C 1
ATOM 1150 O O . ASN A 1 138 ? -5.416 12.648 9.458 1.00 52.75 138 ASN A O 1
ATOM 1154 N N . LEU A 1 139 ? -3.620 11.936 10.588 1.00 61.72 139 LEU A N 1
ATOM 1155 C CA . LEU A 1 139 ? -4.116 10.576 10.839 1.00 61.72 139 LEU A CA 1
ATOM 1156 C C . LEU A 1 139 ? -4.315 10.357 12.342 1.00 61.72 139 LEU A C 1
ATOM 1158 O O . LEU A 1 139 ? -3.628 9.578 12.999 1.00 61.72 139 LEU A O 1
ATOM 1162 N N . ASN A 1 140 ? -5.280 11.084 12.899 1.00 66.06 140 ASN A N 1
ATOM 1163 C CA . ASN A 1 140 ? -5.642 10.962 14.304 1.00 66.06 140 ASN A CA 1
ATOM 1164 C C . ASN A 1 140 ? -6.409 9.649 14.551 1.00 66.06 140 ASN A C 1
ATOM 1166 O O . ASN A 1 140 ? -7.387 9.347 13.866 1.00 66.06 140 ASN A O 1
ATOM 1170 N N . PHE A 1 141 ? -6.020 8.902 15.585 1.00 68.31 141 PHE A N 1
ATOM 1171 C CA . PHE A 1 141 ? -6.733 7.710 16.053 1.00 68.31 141 PHE A CA 1
ATOM 1172 C C . PHE A 1 141 ? -8.236 7.963 16.254 1.00 68.31 141 PHE A C 1
ATOM 1174 O O . PHE A 1 141 ? -9.052 7.108 15.925 1.00 68.31 141 PHE A O 1
ATOM 1181 N N . THR A 1 142 ? -8.619 9.157 16.718 1.00 71.00 142 THR A N 1
ATOM 1182 C CA . THR A 1 142 ? -10.030 9.545 16.881 1.00 71.00 142 THR A CA 1
ATOM 1183 C C . THR A 1 142 ? -10.798 9.529 15.557 1.00 71.00 142 THR A C 1
ATOM 1185 O O . THR A 1 142 ? -11.953 9.113 15.528 1.00 71.00 142 THR A O 1
ATOM 1188 N N . TYR A 1 143 ? -10.163 9.947 14.459 1.00 74.50 143 TYR A N 1
ATOM 1189 C CA . TYR A 1 143 ? -10.761 9.923 13.124 1.00 74.50 143 TYR A CA 1
ATOM 1190 C C . TYR A 1 143 ? -10.943 8.481 12.630 1.00 74.50 143 TYR A C 1
ATOM 1192 O O . TYR A 1 143 ? -12.013 8.115 12.152 1.00 74.50 143 TYR A O 1
ATOM 1200 N N . LEU A 1 144 ? -9.946 7.618 12.844 1.00 75.12 144 LEU A N 1
ATOM 1201 C CA . LEU A 1 144 ? -10.030 6.198 12.480 1.00 75.12 144 LEU A CA 1
ATOM 1202 C C . LEU A 1 144 ? -11.053 5.425 13.328 1.00 75.12 144 LEU A C 1
ATOM 1204 O O . LEU A 1 144 ? -11.784 4.586 12.802 1.00 75.12 144 LEU A O 1
ATOM 1208 N N . ALA A 1 145 ? -11.176 5.744 14.618 1.00 77.06 145 ALA A N 1
ATOM 1209 C CA . ALA A 1 145 ? -12.156 5.126 15.510 1.00 77.06 145 ALA A CA 1
ATOM 1210 C C . ALA A 1 145 ? -13.606 5.370 15.052 1.00 77.06 145 ALA A C 1
ATOM 1212 O O . ALA A 1 145 ? -14.458 4.497 15.218 1.00 77.06 145 ALA A O 1
ATOM 1213 N N . GLN A 1 146 ? -13.895 6.514 14.418 1.00 82.19 146 GLN A N 1
ATOM 1214 C CA . GLN A 1 146 ? -15.218 6.771 13.835 1.00 82.19 146 GLN A CA 1
ATOM 1215 C C . GLN A 1 146 ? -15.557 5.759 12.735 1.00 82.19 146 GLN A C 1
ATOM 1217 O O . GLN A 1 146 ? -16.692 5.280 12.674 1.00 82.19 146 GLN A O 1
ATOM 1222 N N . PHE A 1 147 ? -14.575 5.370 11.919 1.00 83.12 147 PHE A N 1
ATOM 1223 C CA . PHE A 1 147 ? -14.770 4.357 10.885 1.00 83.12 147 PHE A CA 1
ATOM 1224 C C . PHE A 1 147 ? -14.926 2.948 11.453 1.00 83.12 147 PHE A C 1
ATOM 1226 O O . PHE A 1 147 ? -15.743 2.186 10.943 1.00 83.12 147 PHE A O 1
ATOM 1233 N N . VAL A 1 148 ? -14.241 2.620 12.553 1.00 82.12 148 VAL A N 1
ATOM 1234 C CA . VAL A 1 148 ? -14.470 1.355 13.277 1.00 82.12 148 VAL A CA 1
ATOM 1235 C C . VAL A 1 148 ? -15.925 1.247 13.725 1.00 82.12 148 VAL A C 1
ATOM 1237 O O . VAL A 1 148 ? -16.585 0.241 13.468 1.00 82.12 148 VAL A O 1
ATOM 1240 N N . ILE A 1 149 ? -16.458 2.309 14.338 1.00 82.75 149 ILE A N 1
ATOM 1241 C CA . ILE A 1 149 ? -17.863 2.358 14.765 1.00 82.75 149 ILE A CA 1
ATOM 1242 C C . ILE A 1 149 ? -18.797 2.235 13.558 1.00 82.75 149 ILE A C 1
ATOM 1244 O O . ILE A 1 149 ? -19.795 1.514 13.628 1.00 82.75 149 ILE A O 1
ATOM 1248 N N . TYR A 1 150 ? -18.496 2.953 12.473 1.00 86.38 150 TYR A N 1
ATOM 1249 C CA . TYR A 1 150 ? -19.293 2.937 11.250 1.00 86.38 150 TYR A CA 1
ATOM 1250 C C . TYR A 1 150 ? -19.397 1.525 10.661 1.00 86.38 150 TYR A C 1
ATOM 1252 O O . TYR A 1 150 ? -20.510 1.017 10.515 1.00 86.38 150 TYR A O 1
ATOM 1260 N N . TYR A 1 151 ? -18.266 0.865 10.392 1.00 84.81 151 TYR A N 1
ATOM 1261 C CA . TYR A 1 151 ? -18.265 -0.469 9.791 1.00 84.81 151 TYR A CA 1
ATOM 1262 C C . TYR A 1 151 ? -18.857 -1.526 10.728 1.00 84.81 151 TYR A C 1
ATOM 1264 O O . TYR A 1 151 ? -19.631 -2.368 10.277 1.00 84.81 151 TYR A O 1
ATOM 1272 N N . TYR A 1 152 ? -18.607 -1.435 12.040 1.00 84.06 152 TYR A N 1
ATOM 1273 C CA . TYR A 1 152 ? -19.245 -2.326 13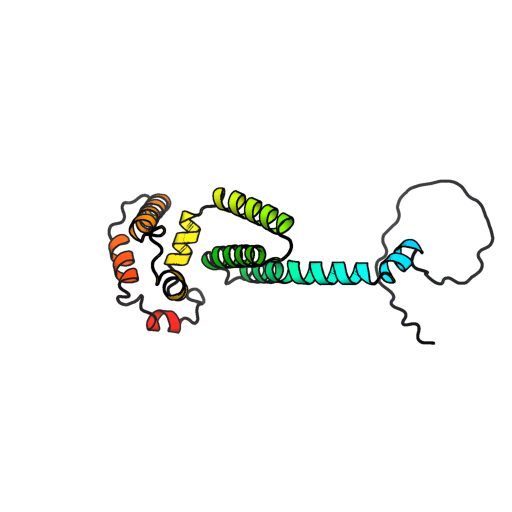.012 1.00 84.06 152 TYR A CA 1
ATOM 1274 C C . TYR A 1 152 ? -20.776 -2.237 12.945 1.00 84.06 152 TYR A C 1
ATOM 1276 O O . TYR A 1 152 ? -21.466 -3.252 12.848 1.00 84.06 152 TYR A O 1
ATOM 1284 N N . LYS A 1 153 ? -21.326 -1.016 12.935 1.00 86.00 153 LYS A N 1
ATOM 1285 C CA . LYS A 1 153 ? -22.775 -0.804 12.812 1.00 86.00 153 LYS A CA 1
ATOM 1286 C C . LYS A 1 153 ? -23.313 -1.284 11.468 1.00 86.00 153 LYS A C 1
ATOM 1288 O O . LYS A 1 153 ? -24.389 -1.877 11.438 1.00 86.00 153 LYS A O 1
ATOM 1293 N N . ALA A 1 154 ? -22.588 -1.033 10.380 1.00 86.06 154 ALA A N 1
ATOM 1294 C CA . ALA A 1 154 ? -22.996 -1.437 9.039 1.00 86.06 154 ALA A CA 1
ATOM 1295 C C . ALA A 1 154 ? -23.091 -2.967 8.900 1.00 86.06 154 ALA A C 1
ATOM 1297 O O . ALA A 1 154 ? -24.056 -3.467 8.321 1.00 86.06 154 ALA A O 1
ATOM 1298 N N . TRP A 1 155 ? -22.137 -3.711 9.469 1.00 83.31 155 TRP A N 1
ATOM 1299 C CA . TRP A 1 155 ? -22.096 -5.172 9.367 1.00 83.31 155 TRP A CA 1
ATOM 1300 C C . TRP A 1 155 ? -22.975 -5.887 10.394 1.00 83.31 155 TRP A C 1
ATOM 1302 O O . TRP A 1 155 ? -23.713 -6.799 10.029 1.00 83.31 155 TRP A O 1
ATOM 1312 N N . PHE A 1 156 ? -22.947 -5.463 11.659 1.00 82.44 156 PHE A N 1
ATOM 1313 C CA . PHE A 1 156 ? -23.620 -6.176 12.753 1.00 82.44 156 PHE A CA 1
ATOM 1314 C C . PHE A 1 156 ? -24.977 -5.580 13.139 1.00 82.44 156 PHE A C 1
ATOM 1316 O O . PHE A 1 156 ? -25.704 -6.179 13.925 1.00 82.44 156 PHE A O 1
ATOM 1323 N N . ARG A 1 157 ? -25.339 -4.406 12.597 1.00 85.12 157 ARG A N 1
ATOM 1324 C CA . ARG A 1 157 ? -26.619 -3.708 12.845 1.00 85.12 157 ARG A CA 1
ATOM 1325 C C . ARG A 1 157 ? -26.911 -3.419 14.329 1.00 85.12 157 ARG A C 1
ATOM 1327 O O . ARG A 1 157 ? -28.059 -3.180 14.703 1.00 85.12 157 ARG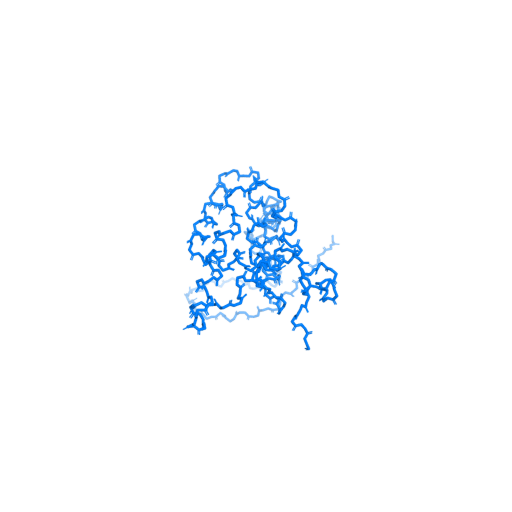 A O 1
ATOM 1334 N N . HIS A 1 158 ? -25.878 -3.389 15.172 1.00 81.88 158 HIS A N 1
ATOM 1335 C CA . HIS A 1 158 ? -25.966 -3.134 16.611 1.00 81.88 158 HIS A CA 1
ATOM 1336 C C . HIS A 1 158 ? -24.951 -2.077 17.060 1.00 81.88 158 HIS A C 1
ATOM 1338 O O . HIS A 1 158 ? -23.980 -1.779 16.364 1.00 81.88 158 HIS A O 1
ATOM 1344 N N . GLN A 1 159 ? -25.199 -1.466 18.223 1.00 79.06 159 GLN A N 1
ATOM 1345 C CA . GLN A 1 159 ? -24.253 -0.520 18.810 1.00 79.06 159 GLN A CA 1
ATOM 1346 C C . GLN A 1 159 ? -23.055 -1.285 19.377 1.00 79.06 159 GLN A C 1
ATOM 1348 O O . GLN A 1 159 ? -23.257 -2.266 20.094 1.00 79.06 159 GLN A O 1
ATOM 1353 N N . PRO A 1 160 ? -21.824 -0.839 19.098 1.00 76.12 160 PRO A N 1
ATOM 1354 C CA . PRO A 1 160 ? -20.660 -1.445 19.711 1.00 76.12 160 PRO A CA 1
ATOM 1355 C C . PRO A 1 160 ? -20.640 -1.157 21.212 1.00 76.12 160 PRO A C 1
ATOM 1357 O O . PRO A 1 160 ? -20.626 0.002 21.622 1.00 76.12 160 PRO A O 1
ATOM 1360 N N . THR A 1 161 ? -20.610 -2.207 22.026 1.00 76.44 161 THR A N 1
ATOM 1361 C CA . THR A 1 161 ? -20.454 -2.109 23.485 1.00 76.44 161 THR A CA 1
ATOM 1362 C C . THR A 1 161 ? -18.990 -2.189 23.908 1.00 76.44 161 THR A C 1
ATOM 1364 O O . THR A 1 161 ? -18.565 -1.419 24.763 1.00 76.44 161 THR A O 1
ATOM 1367 N N . HIS A 1 162 ? -18.206 -3.066 23.272 1.00 79.75 162 HIS A N 1
ATOM 1368 C CA . HIS A 1 162 ? -16.820 -3.344 23.671 1.00 79.75 162 HIS A CA 1
ATOM 1369 C C . HIS A 1 162 ? -15.760 -2.947 22.638 1.00 79.75 162 HIS A C 1
ATOM 1371 O O . HIS A 1 162 ? -14.625 -2.699 23.027 1.00 79.75 162 HIS A O 1
ATOM 1377 N N . ILE A 1 163 ? -16.104 -2.772 21.353 1.00 78.81 163 ILE A N 1
ATOM 1378 C CA . ILE A 1 163 ? -15.081 -2.603 20.301 1.00 78.81 163 ILE A CA 1
ATOM 1379 C C . ILE A 1 163 ? -14.183 -1.374 20.491 1.00 78.81 163 ILE A C 1
ATOM 1381 O O . ILE A 1 163 ? -13.023 -1.388 20.106 1.00 78.81 163 ILE A O 1
ATOM 1385 N N . LEU A 1 164 ? -14.703 -0.295 21.084 1.00 75.81 164 LEU A N 1
ATOM 1386 C CA . LEU A 1 164 ? -13.910 0.906 21.349 1.00 75.81 164 LEU A CA 1
ATOM 1387 C C . LEU A 1 164 ? -12.949 0.709 22.519 1.00 75.81 164 LEU A C 1
ATOM 1389 O O . LEU A 1 164 ? -11.855 1.266 22.496 1.00 75.81 164 LEU A O 1
ATOM 1393 N N . LEU A 1 165 ? -13.354 -0.083 23.516 1.00 76.69 165 LEU A N 1
ATOM 1394 C CA . LEU A 1 165 ? -12.486 -0.479 24.619 1.00 76.69 165 LEU A CA 1
ATOM 1395 C C . LEU A 1 165 ? -11.387 -1.405 24.097 1.00 76.69 165 LEU A C 1
ATOM 1397 O O . LEU A 1 165 ? -10.220 -1.113 24.314 1.00 76.69 165 LEU A O 1
ATOM 1401 N N . GLU A 1 166 ? -11.741 -2.429 23.320 1.00 77.06 166 GLU A N 1
ATOM 1402 C CA . GLU A 1 166 ? -10.782 -3.350 22.693 1.00 77.06 166 GLU A CA 1
ATOM 1403 C C . GLU A 1 166 ? -9.808 -2.616 21.763 1.00 77.06 166 GLU A C 1
ATOM 1405 O O . GLU A 1 166 ? -8.605 -2.847 21.820 1.00 77.06 166 GLU A O 1
ATOM 1410 N N . LEU A 1 167 ? -10.291 -1.666 20.954 1.00 77.06 167 LEU A N 1
ATOM 1411 C CA . LEU A 1 167 ? -9.438 -0.840 20.097 1.00 77.06 167 LEU A CA 1
ATOM 1412 C C . LEU A 1 167 ? -8.505 0.066 20.919 1.00 77.06 167 LEU A C 1
ATOM 1414 O O . LEU A 1 167 ? -7.359 0.310 20.533 1.00 77.06 167 LEU A O 1
ATOM 1418 N N . GLU A 1 168 ? -8.973 0.588 22.055 1.00 76.38 168 GLU A N 1
ATOM 1419 C CA . GLU A 1 168 ? -8.128 1.365 22.957 1.00 76.38 168 GLU A CA 1
ATOM 1420 C C . GLU A 1 168 ? -7.083 0.486 23.662 1.00 76.38 168 GLU A C 1
ATOM 1422 O O . GLU A 1 168 ? -5.935 0.909 23.821 1.00 76.38 168 GLU A O 1
ATOM 1427 N N . GLU A 1 169 ? -7.451 -0.728 24.060 1.00 77.19 169 GLU A N 1
ATOM 1428 C CA . GLU A 1 169 ? -6.544 -1.722 24.632 1.00 77.19 169 GLU A CA 1
ATOM 1429 C C . GLU A 1 169 ? -5.500 -2.185 23.614 1.00 77.19 169 GLU A C 1
ATOM 1431 O O . GLU A 1 169 ? -4.315 -2.207 23.950 1.00 77.19 169 GLU A O 1
ATOM 1436 N N . TYR A 1 170 ? -5.909 -2.408 22.362 1.00 75.00 170 TYR A N 1
ATOM 1437 C CA . TYR A 1 170 ? -5.033 -2.644 21.214 1.00 75.00 170 TYR A CA 1
ATOM 1438 C C . TYR A 1 170 ? -4.033 -1.494 21.038 1.00 75.00 170 TYR A C 1
ATOM 1440 O O . TYR A 1 170 ? -2.822 -1.711 21.016 1.00 75.00 170 TYR A O 1
ATOM 1448 N N . ARG A 1 171 ? -4.506 -0.237 21.031 1.00 73.19 171 ARG A N 1
ATOM 1449 C CA . ARG A 1 171 ? -3.630 0.949 20.960 1.00 73.19 171 ARG A CA 1
ATOM 1450 C C . ARG A 1 171 ? -2.644 1.007 22.129 1.00 73.19 171 ARG A C 1
ATOM 1452 O O . ARG A 1 171 ? -1.486 1.377 21.942 1.00 73.19 171 ARG A O 1
ATOM 1459 N N . LYS A 1 172 ? -3.107 0.673 23.337 1.00 76.44 172 LYS A N 1
ATOM 1460 C CA . LYS A 1 172 ? -2.297 0.622 24.566 1.00 76.44 172 LYS A CA 1
ATOM 1461 C C . LYS A 1 172 ? -1.416 -0.634 24.644 1.00 76.44 172 LYS A C 1
ATOM 1463 O O . LYS A 1 172 ? -0.667 -0.750 25.612 1.00 76.44 172 LYS A O 1
ATOM 1468 N N . ARG A 1 173 ? -1.487 -1.535 23.654 1.00 73.00 173 ARG A N 1
ATOM 1469 C CA . ARG A 1 173 ? -0.767 -2.818 23.590 1.00 73.00 173 ARG A CA 1
ATOM 1470 C C . ARG A 1 173 ? -0.968 -3.663 24.843 1.00 73.00 173 ARG A C 1
ATOM 1472 O O . ARG A 1 173 ? -0.031 -4.258 25.369 1.00 73.00 173 ARG A O 1
ATOM 1479 N N . LYS A 1 174 ? -2.191 -3.660 25.367 1.00 75.62 174 LYS A N 1
ATOM 1480 C CA . LYS A 1 174 ? -2.560 -4.559 26.456 1.00 75.62 174 LYS A CA 1
ATOM 1481 C C . LYS A 1 174 ? -2.848 -5.937 25.865 1.00 75.62 174 LYS A C 1
ATOM 1483 O O . LYS A 1 174 ? -3.472 -6.037 24.809 1.00 75.62 174 LYS A O 1
ATOM 1488 N N . TYR A 1 175 ? -2.354 -6.974 26.540 1.00 55.88 175 TYR A N 1
ATOM 1489 C CA . TYR A 1 175 ? -2.565 -8.379 26.189 1.00 55.88 175 TYR A CA 1
ATOM 1490 C C . TYR A 1 175 ? -4.026 -8.636 25.762 1.00 55.88 175 TYR A C 1
ATOM 1492 O O . TYR A 1 175 ? -4.922 -8.195 26.487 1.00 55.88 175 TYR A O 1
ATOM 1500 N N . PRO A 1 176 ? -4.290 -9.322 24.629 1.00 61.38 176 PRO A N 1
ATOM 1501 C CA . PRO A 1 176 ? -3.366 -10.136 23.821 1.00 61.38 176 PRO A CA 1
ATOM 1502 C C . PRO A 1 176 ? -2.694 -9.408 22.635 1.00 61.38 176 PRO A C 1
ATOM 1504 O O . PRO A 1 176 ? -2.137 -10.057 21.759 1.00 61.38 176 PRO A O 1
ATOM 1507 N N . PHE A 1 177 ? -2.742 -8.075 22.562 1.00 66.75 177 PHE A N 1
ATOM 1508 C CA . PHE A 1 177 ? -2.310 -7.314 21.375 1.00 66.75 177 PHE A CA 1
ATOM 1509 C C . PHE A 1 177 ? -0.893 -6.724 21.479 1.00 66.75 177 PHE A C 1
ATOM 1511 O O . PHE A 1 177 ? -0.627 -5.628 20.976 1.00 66.75 177 PHE A O 1
ATOM 1518 N N . ASP A 1 178 ? 0.015 -7.402 22.181 1.00 70.69 178 ASP A N 1
ATOM 1519 C CA . ASP A 1 178 ? 1.419 -6.995 22.252 1.00 70.69 178 ASP A CA 1
ATOM 1520 C C . ASP A 1 178 ? 2.250 -7.600 21.107 1.00 70.69 178 ASP A C 1
ATOM 1522 O O . ASP A 1 178 ? 1.810 -8.495 20.384 1.00 70.69 178 ASP A O 1
ATOM 1526 N N . LEU A 1 179 ? 3.457 -7.062 20.906 1.00 68.12 179 LEU A N 1
ATOM 1527 C CA . LEU A 1 179 ? 4.319 -7.477 19.796 1.00 68.12 179 LEU A CA 1
ATOM 1528 C C . LEU A 1 179 ? 4.706 -8.958 19.907 1.00 68.12 179 LEU A C 1
ATOM 1530 O O . LEU A 1 179 ? 4.680 -9.668 18.912 1.00 68.12 179 LEU A O 1
ATOM 1534 N N . ALA A 1 180 ? 4.990 -9.427 21.125 1.00 73.50 180 ALA A N 1
ATOM 1535 C CA . ALA A 1 180 ? 5.391 -10.806 21.387 1.00 73.50 180 ALA A CA 1
ATOM 1536 C C . ALA A 1 180 ? 4.275 -11.812 21.045 1.00 73.50 180 ALA A C 1
ATOM 1538 O O . ALA A 1 180 ? 4.533 -12.848 20.436 1.00 73.50 180 ALA A O 1
ATOM 1539 N N . THR A 1 181 ? 3.023 -11.488 21.383 1.00 69.69 181 THR A N 1
ATOM 1540 C CA . THR A 1 181 ? 1.835 -12.302 21.067 1.00 69.69 181 THR A CA 1
ATOM 1541 C C . THR A 1 181 ? 1.449 -12.208 19.588 1.00 69.69 181 THR A C 1
ATOM 1543 O O . THR A 1 181 ? 0.750 -13.079 19.080 1.00 69.69 181 THR A O 1
ATOM 1546 N N . TYR A 1 182 ? 1.889 -11.179 18.868 1.00 67.25 182 TYR A N 1
ATOM 1547 C CA . TYR A 1 182 ? 1.716 -11.099 17.419 1.00 67.25 182 TYR A CA 1
ATOM 1548 C C . TYR A 1 182 ? 2.794 -11.909 16.671 1.00 67.25 182 TYR A C 1
ATOM 1550 O O . TYR A 1 182 ? 2.474 -12.676 15.765 1.00 67.25 182 TYR A O 1
ATOM 1558 N N . GLU A 1 183 ? 4.060 -11.800 17.086 1.00 72.75 183 GLU A N 1
ATOM 1559 C CA . GLU A 1 183 ? 5.208 -12.470 16.453 1.00 72.75 183 GLU A CA 1
ATOM 1560 C C . GLU A 1 183 ? 5.145 -14.003 16.516 1.00 72.75 183 GLU A C 1
ATOM 1562 O O . GLU A 1 183 ? 5.641 -14.660 15.604 1.00 72.75 183 GLU A O 1
ATOM 1567 N N . GLN A 1 184 ? 4.478 -14.591 17.518 1.00 73.75 184 GLN A N 1
ATOM 1568 C CA . GLN A 1 184 ? 4.247 -16.048 17.573 1.00 73.75 184 GLN A CA 1
ATOM 1569 C C . GLN A 1 184 ? 3.470 -16.604 16.364 1.00 73.75 184 GLN A C 1
ATOM 1571 O O . GLN A 1 184 ? 3.477 -17.813 16.156 1.00 73.75 184 GLN A O 1
ATOM 1576 N N . PHE A 1 185 ? 2.789 -15.751 15.590 1.00 65.88 185 PHE A N 1
ATOM 1577 C CA . PHE A 1 185 ? 2.016 -16.158 14.416 1.00 65.88 185 PHE A CA 1
ATOM 1578 C C . PHE A 1 185 ? 2.752 -15.944 13.086 1.00 65.88 185 PHE A C 1
ATOM 1580 O O . PHE A 1 185 ? 2.137 -16.148 12.045 1.00 65.88 185 PHE A O 1
ATOM 1587 N N . GLU A 1 186 ? 4.023 -15.517 13.090 1.00 63.16 186 GLU A N 1
ATOM 1588 C CA . GLU A 1 186 ? 4.842 -15.322 11.874 1.00 63.16 186 GLU A CA 1
ATOM 1589 C C . GLU A 1 186 ? 4.114 -14.546 10.745 1.00 63.16 186 GLU A C 1
ATOM 1591 O O . GLU A 1 186 ? 4.173 -14.921 9.576 1.00 63.16 186 GLU A O 1
ATOM 1596 N N . ASP A 1 187 ? 3.375 -13.481 11.090 1.00 59.31 187 ASP A N 1
ATOM 1597 C CA . ASP A 1 187 ? 2.524 -12.692 10.170 1.00 59.31 187 ASP A CA 1
ATOM 1598 C C . ASP A 1 187 ? 1.349 -13.460 9.502 1.00 59.31 187 ASP A C 1
ATOM 1600 O O . ASP A 1 187 ? 0.631 -12.899 8.674 1.00 59.31 187 ASP A O 1
ATOM 1604 N N . ASN A 1 188 ? 1.078 -14.708 9.897 1.00 60.34 188 ASN A N 1
ATOM 1605 C CA . ASN A 1 188 ? 0.038 -15.583 9.343 1.00 60.34 188 ASN A CA 1
ATOM 1606 C C . ASN A 1 188 ? -0.994 -16.016 10.402 1.00 60.34 188 ASN A C 1
ATOM 1608 O O . ASN A 1 188 ? -1.227 -17.198 10.644 1.00 60.34 188 ASN A O 1
ATOM 1612 N N . ALA A 1 189 ? -1.709 -15.051 10.982 1.00 55.53 189 ALA A N 1
ATOM 1613 C CA . ALA A 1 189 ? -2.738 -15.303 12.003 1.00 55.53 189 ALA A CA 1
ATOM 1614 C C . ALA A 1 189 ? -3.965 -16.129 11.531 1.00 55.53 189 ALA A C 1
ATOM 1616 O O . ALA A 1 189 ? -4.841 -16.431 12.338 1.00 55.53 189 ALA A O 1
ATOM 1617 N N . LEU A 1 190 ? -4.066 -16.460 10.236 1.00 53.69 190 LEU A N 1
ATOM 1618 C CA . LEU A 1 190 ? -5.200 -17.177 9.632 1.00 53.69 190 LEU A CA 1
ATOM 1619 C C . LEU A 1 190 ? -4.856 -18.590 9.129 1.00 53.69 190 LEU A C 1
ATOM 1621 O O . LEU A 1 190 ? -5.737 -19.254 8.583 1.00 53.69 190 LEU A O 1
ATOM 1625 N N . GLN A 1 191 ? -3.613 -19.058 9.285 1.00 47.44 191 GLN A N 1
ATOM 1626 C CA . GLN A 1 191 ? -3.280 -20.458 9.012 1.00 47.44 191 GLN A CA 1
ATOM 1627 C C . GLN A 1 191 ? -3.714 -21.316 10.209 1.00 47.44 191 GLN A C 1
ATOM 1629 O O . GLN A 1 191 ? -3.031 -21.362 11.229 1.00 47.44 191 GLN A O 1
ATOM 1634 N N . PHE A 1 192 ? -4.876 -21.956 10.076 1.00 39.28 192 PHE A N 1
ATOM 1635 C CA . PHE A 1 192 ? -5.366 -23.013 10.963 1.00 39.28 192 PHE A CA 1
ATOM 1636 C C . PHE A 1 192 ? -5.323 -24.359 10.241 1.00 39.28 192 PHE A C 1
ATOM 1638 O O . PHE A 1 192 ? -5.608 -24.371 9.019 1.00 39.28 192 PHE A O 1
#

pLDDT: mean 72.19, std 19.85, range [27.73, 94.31]

Organism: NCBI:txid1348616

Sequence (192 aa):
NLAIKFKLPFEISTNDFGDEESNQPLNSSDELYLPQLITVILLNHDFWQSIMRLHSLLLPYCGALNKLQSDTACLYNVLQAFGGILRMWEEYSDYDLAQHIILQLKQKWRQWEQPLLLLSFLLHLNIYITWFNSNNENLNFTYLAQFVIYYYKAWFRHQPTHILLELEEYRKRKYPFDLATYEQFEDNALQF

Mean predicted aligned error: 15.16 Å

Solvent-accessible surface area (backbone atoms only — not comparable to full-atom values): 12120 Å² total; per-residue (Å²): 142,84,86,83,86,82,83,82,92,76,90,76,86,87,81,89,82,87,85,86,88,80,94,75,83,90,75,92,67,92,69,87,69,71,57,67,70,58,50,54,52,73,70,33,66,66,54,53,51,52,50,53,51,49,49,65,65,44,47,64,54,53,53,38,49,56,53,62,69,37,95,83,45,48,62,35,54,54,51,50,40,52,53,51,54,50,52,54,37,75,71,41,86,55,57,71,62,26,51,53,51,50,50,52,51,54,54,51,52,72,74,46,71,53,68,59,41,54,47,40,36,60,72,33,66,76,53,34,60,71,70,65,73,68,93,61,83,88,71,42,67,72,64,53,49,52,50,54,55,48,52,46,32,71,75,69,74,46,82,82,87,53,6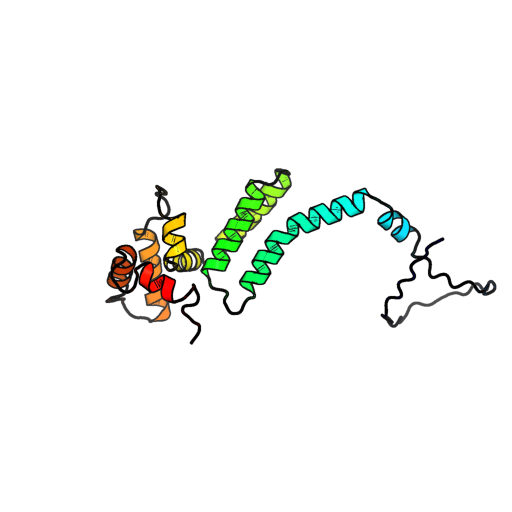0,70,57,53,52,48,34,43,74,68,39,41,84,78,48,30,70,73,64,48,57,78,38,74,89,45,87,78,79,125

Radius of gyration: 28.08 Å; Cα contacts (8 Å, |Δi|>4): 79; chains: 1; bounding box: 56×40×88 Å

Secondary structure (DSSP, 8-state):
---------------------------S----PPPHHHHHHHH-HHHHHHHHHHHHHHHHHHHHHHHHSSTT--HHHHHHHHHHHHHHHHT-S-HHHHHHHHHHHHHHHHHS-HHHHHHHHHT-HHHHHHHSSS--TTS-HHHHHHHHHHHHHHHH-S--SSHHHHHHHHHTT-TTSSHHHHHTTTT-TT--

Foldseek 3Di:
DDDDDDDDDDDDDDDDDDDDDDDDDDDDDPPVDDDPVVVVLVPDPVNVVVVVVVCVLCVLVVVLVVLCPDPLHDLLSVVVSLVVNLVCLVPDPPVVVSVVVNVVSVVVCVVDPVLVSVLSQLVPLVNCVVPVPDDDPPDDPVVSVVSVQVVCCVPVVDGDPCVVVVSVCLVVCPPPNHPVNCVVCVSPPPDD